Protein AF-A0A1V2IBY6-F1 (afdb_monomer)

Solvent-accessible surface area (backbone atoms only — not comparable to full-atom values): 16663 Å² total; per-residue (Å²): 118,65,52,51,45,65,65,49,88,40,30,33,43,55,47,34,36,45,74,70,46,66,32,35,38,24,64,55,54,68,12,68,75,52,35,73,78,38,60,89,53,68,83,57,49,37,30,41,27,13,58,40,81,93,29,30,41,17,38,21,38,77,87,48,36,32,42,35,23,60,30,52,83,64,81,44,77,34,66,20,31,23,44,27,43,33,49,56,52,45,71,75,46,62,57,61,39,69,45,80,78,72,38,58,30,25,67,79,53,21,76,73,39,97,58,34,70,82,64,51,62,38,34,68,74,46,31,44,80,71,69,70,59,74,45,71,40,94,38,65,70,79,78,50,76,82,88,54,101,82,61,80,77,76,53,70,66,59,51,56,49,51,54,59,55,36,75,70,48,53,55,60,41,72,46,83,64,45,78,42,29,32,32,36,35,66,81,86,46,34,33,42,42,31,35,48,73,66,72,76,40,99,82,73,43,66,68,72,86,55,90,49,36,66,56,51,51,47,50,24,54,14,48,35,42,70,72,71,50,58,41,45,36,81,76,33,40,71,69,30,28,35,77,52,66,61,34,52,30,44,33,26,42,42,34,91,82,63,54,56,75,66,27,29,65,32,40,37,54,34,51,53,52,41,53,56,42,62,70,51,82,71,82,77,51,76,65,32,53,55,45,25,53,55,58,66,68,27,62,52,76,95,127

pLDDT: mean 90.69, std 12.02, range [40.25, 98.56]

Organism: NCBI:txid1834516

Structure (mmCIF, N/CA/C/O backbone):
data_AF-A0A1V2IBY6-F1
#
_entry.id   AF-A0A1V2IBY6-F1
#
loop_
_atom_site.group_PDB
_atom_site.id
_atom_site.type_symbol
_atom_site.label_atom_id
_atom_site.label_alt_id
_atom_site.label_comp_id
_atom_site.label_asym_id
_atom_site.label_entity_id
_atom_site.label_seq_id
_atom_site.pdbx_PDB_ins_code
_atom_site.Cartn_x
_atom_site.Cartn_y
_atom_site.Cartn_z
_atom_site.occupancy
_atom_site.B_iso_or_equiv
_atom_site.auth_seq_id
_atom_site.auth_comp_id
_atom_site.auth_asym_id
_atom_site.auth_atom_id
_atom_site.pdbx_PDB_model_num
ATOM 1 N N . MET A 1 1 ? -4.751 16.898 -0.597 1.00 64.19 1 MET A N 1
ATOM 2 C CA . MET A 1 1 ? -3.646 15.962 -0.896 1.00 64.19 1 MET A CA 1
ATOM 3 C C . MET A 1 1 ? -3.978 15.303 -2.225 1.00 64.19 1 MET A C 1
ATOM 5 O O . MET A 1 1 ? -5.160 15.071 -2.458 1.00 64.19 1 MET A O 1
ATOM 9 N N . LEU A 1 2 ? -3.007 15.103 -3.118 1.00 81.94 2 LEU A N 1
ATOM 10 C CA . LEU A 1 2 ? -3.242 14.330 -4.345 1.00 81.94 2 LEU A CA 1
ATOM 11 C C . LEU A 1 2 ? -3.559 12.874 -3.968 1.00 81.94 2 LEU A C 1
ATOM 13 O O . LEU A 1 2 ? -3.103 12.421 -2.921 1.00 81.94 2 LEU A O 1
ATOM 17 N N . ARG A 1 3 ? -4.330 12.179 -4.814 1.00 90.38 3 ARG A N 1
ATOM 18 C CA . ARG A 1 3 ? -4.527 10.720 -4.768 1.00 90.38 3 ARG A CA 1
ATOM 19 C C . ARG A 1 3 ? -3.873 10.091 -6.001 1.00 90.38 3 ARG A C 1
ATOM 21 O O . ARG A 1 3 ? -4.537 9.932 -7.030 1.00 90.38 3 ARG A O 1
ATOM 28 N N . PRO A 1 4 ? -2.560 9.806 -5.955 1.00 92.62 4 PRO A N 1
ATOM 29 C CA . PRO A 1 4 ? -1.793 9.335 -7.105 1.00 92.62 4 PRO A CA 1
ATOM 30 C C . PRO A 1 4 ? -2.337 8.035 -7.707 1.00 92.62 4 PRO A C 1
ATOM 32 O O . PRO A 1 4 ? -2.281 7.847 -8.919 1.00 92.62 4 PRO A O 1
ATOM 35 N N . PHE A 1 5 ? -2.899 7.156 -6.881 1.00 94.50 5 PHE A N 1
ATOM 36 C CA . PHE A 1 5 ? -3.350 5.836 -7.324 1.00 94.50 5 PHE A CA 1
ATOM 37 C C . PHE A 1 5 ? -4.879 5.701 -7.403 1.00 94.50 5 PHE A C 1
ATOM 39 O O . PHE A 1 5 ? -5.377 4.598 -7.618 1.00 94.50 5 PHE A O 1
ATOM 46 N N . ALA A 1 6 ? -5.619 6.813 -7.278 1.00 90.62 6 ALA A N 1
ATOM 47 C CA . ALA A 1 6 ? -7.065 6.823 -7.493 1.00 90.62 6 ALA A CA 1
ATOM 48 C C . ALA A 1 6 ? -7.419 6.234 -8.865 1.00 90.62 6 ALA A C 1
ATOM 50 O O . ALA A 1 6 ? -6.738 6.506 -9.855 1.00 90.62 6 ALA A O 1
ATOM 51 N N . GLY A 1 7 ? -8.483 5.431 -8.891 1.00 86.38 7 GLY A N 1
ATOM 52 C CA . GLY A 1 7 ? -8.929 4.687 -10.069 1.00 86.38 7 GLY A CA 1
ATOM 53 C C . GLY A 1 7 ? -8.698 3.180 -9.946 1.00 86.38 7 GLY A C 1
ATOM 54 O O . GLY A 1 7 ? -9.468 2.404 -10.510 1.00 86.38 7 GLY A O 1
ATOM 55 N N . ARG A 1 8 ? -7.705 2.751 -9.155 1.00 90.19 8 ARG A N 1
ATOM 56 C CA . ARG A 1 8 ? -7.404 1.330 -8.940 1.00 90.19 8 ARG A CA 1
ATOM 57 C C . ARG A 1 8 ? -8.157 0.738 -7.750 1.00 90.19 8 ARG A C 1
ATOM 59 O O . ARG A 1 8 ? -8.350 1.402 -6.736 1.00 90.19 8 ARG A O 1
ATOM 66 N N . ALA A 1 9 ? -8.519 -0.541 -7.852 1.00 89.44 9 ALA A N 1
ATOM 67 C CA . ALA A 1 9 ? -9.130 -1.284 -6.747 1.00 89.44 9 ALA A CA 1
ATOM 68 C C . ALA A 1 9 ? -8.146 -1.514 -5.582 1.00 89.44 9 ALA A C 1
ATOM 70 O O . ALA A 1 9 ? -8.537 -1.500 -4.423 1.00 89.44 9 ALA A O 1
ATOM 71 N N . ASP A 1 10 ? -6.861 -1.664 -5.896 1.00 91.81 10 ASP A N 1
ATOM 72 C CA . ASP A 1 10 ? -5.753 -1.912 -4.967 1.00 91.81 10 ASP A CA 1
ATOM 73 C C . ASP A 1 10 ? -4.973 -0.630 -4.604 1.00 91.81 10 ASP A C 1
ATOM 75 O O . ASP A 1 10 ? -3.831 -0.694 -4.141 1.00 91.81 10 ASP A O 1
ATOM 79 N N . GLU A 1 11 ? -5.583 0.551 -4.781 1.00 95.06 11 GLU A N 1
ATOM 80 C CA . GLU A 1 11 ? -5.017 1.838 -4.347 1.00 95.06 11 GLU A CA 1
ATOM 81 C C . GLU A 1 11 ? -4.510 1.795 -2.891 1.00 95.06 11 GLU A C 1
ATOM 83 O O . GLU A 1 11 ? -3.377 2.232 -2.665 1.00 95.06 11 GLU A O 1
ATOM 88 N N . PRO A 1 12 ? -5.252 1.238 -1.906 1.00 96.25 12 PRO A N 1
ATOM 89 C CA . PRO A 1 12 ? -4.760 1.143 -0.535 1.00 96.25 12 PRO A CA 1
ATOM 90 C C . PRO A 1 12 ? -3.449 0.360 -0.392 1.00 96.25 12 PRO A C 1
ATOM 92 O O . PRO A 1 12 ? -2.596 0.741 0.412 1.00 96.25 12 PRO A O 1
ATOM 95 N N . ASP A 1 13 ? -3.251 -0.702 -1.179 1.00 96.88 13 ASP A N 1
ATOM 96 C CA . ASP A 1 13 ? -2.009 -1.476 -1.152 1.00 96.88 13 ASP A CA 1
ATOM 97 C C . ASP A 1 13 ? -0.846 -0.697 -1.770 1.00 96.88 13 ASP A C 1
ATOM 99 O O . ASP A 1 13 ? 0.247 -0.713 -1.210 1.00 96.88 13 ASP A O 1
ATOM 103 N N . LEU A 1 14 ? -1.058 0.040 -2.866 1.00 97.00 14 LEU A N 1
ATOM 104 C CA . LEU A 1 14 ? -0.017 0.905 -3.443 1.00 97.00 14 LEU A CA 1
ATOM 105 C C . LEU A 1 14 ? 0.423 1.999 -2.463 1.00 97.00 14 LEU A C 1
ATOM 107 O O . LEU A 1 14 ? 1.623 2.221 -2.287 1.00 97.00 14 LEU A O 1
ATOM 111 N N . VAL A 1 15 ? -0.534 2.628 -1.775 1.00 97.06 15 VAL A N 1
ATOM 112 C CA . VAL A 1 15 ? -0.248 3.596 -0.706 1.00 97.06 15 VAL A CA 1
ATOM 113 C C . VAL A 1 15 ? 0.512 2.924 0.442 1.00 97.06 15 VAL A C 1
ATOM 115 O O . VAL A 1 15 ? 1.500 3.471 0.932 1.00 97.06 15 VAL A O 1
ATOM 118 N N . ALA A 1 16 ? 0.124 1.713 0.851 1.00 97.56 16 ALA A N 1
ATOM 119 C CA . ALA A 1 16 ? 0.823 0.984 1.908 1.00 97.56 16 ALA A CA 1
ATOM 120 C C . ALA A 1 16 ? 2.265 0.616 1.523 1.00 97.56 16 ALA A C 1
ATOM 122 O O . ALA A 1 16 ? 3.181 0.818 2.322 1.00 97.56 16 ALA A O 1
ATOM 123 N N . LEU A 1 17 ? 2.489 0.119 0.303 1.00 97.56 17 LEU A N 1
ATOM 124 C CA . LEU A 1 17 ? 3.823 -0.193 -0.218 1.00 97.56 17 LEU A CA 1
ATOM 125 C C . LEU A 1 17 ? 4.715 1.045 -0.299 1.00 97.56 17 LEU A C 1
ATOM 127 O O . LEU A 1 17 ? 5.935 0.938 -0.194 1.00 97.56 17 LEU A O 1
ATOM 131 N N . ARG A 1 18 ? 4.135 2.223 -0.508 1.00 95.62 18 ARG A N 1
ATOM 132 C CA . ARG A 1 18 ? 4.883 3.475 -0.578 1.00 95.62 18 ARG A CA 1
ATOM 133 C C . ARG A 1 18 ? 5.177 4.078 0.796 1.00 95.62 18 ARG A C 1
ATOM 135 O O . ARG A 1 18 ? 6.267 4.590 0.998 1.00 95.62 18 ARG A O 1
ATOM 142 N N . GLU A 1 19 ? 4.244 4.006 1.738 1.00 94.44 19 GLU A N 1
ATOM 143 C CA . GLU A 1 19 ? 4.327 4.817 2.963 1.00 94.44 19 GLU A CA 1
ATOM 144 C C . GLU A 1 19 ? 4.541 3.992 4.243 1.00 94.44 19 GLU A C 1
ATOM 146 O O . GLU A 1 19 ? 4.963 4.535 5.265 1.00 94.44 19 GLU A O 1
ATOM 151 N N . LEU A 1 20 ? 4.235 2.686 4.231 1.00 95.25 20 LEU A N 1
ATOM 152 C CA . LEU A 1 20 ? 4.144 1.869 5.452 1.00 95.25 20 LEU A CA 1
ATOM 153 C C . LEU A 1 20 ? 5.060 0.652 5.456 1.00 95.25 20 LEU A C 1
ATOM 155 O O . LEU A 1 20 ? 5.656 0.340 6.488 1.00 95.25 20 LEU A O 1
ATOM 159 N N . VAL A 1 21 ? 5.101 -0.078 4.343 1.00 97.44 21 VAL A N 1
ATOM 160 C CA . VAL A 1 21 ? 5.703 -1.409 4.294 1.00 97.44 21 VAL A CA 1
ATOM 161 C C . VAL A 1 21 ? 7.193 -1.279 3.971 1.00 97.44 21 VAL A C 1
ATOM 163 O O . VAL A 1 21 ? 7.539 -0.726 2.928 1.00 97.44 21 VAL A O 1
ATOM 166 N N . PRO A 1 22 ? 8.100 -1.784 4.826 1.00 96.19 22 PRO A N 1
ATOM 167 C CA . PRO A 1 22 ? 9.535 -1.610 4.612 1.00 96.19 22 PRO A CA 1
ATOM 168 C C . PRO A 1 22 ? 10.055 -2.486 3.469 1.00 96.19 22 PRO A C 1
ATOM 170 O O . PRO A 1 22 ? 10.819 -2.021 2.627 1.00 96.19 22 PRO A O 1
ATOM 173 N N . SER A 1 23 ? 9.617 -3.746 3.408 1.00 97.94 23 SER A N 1
ATOM 174 C CA . SER A 1 23 ? 10.068 -4.715 2.411 1.00 97.94 23 SER A CA 1
ATOM 175 C C . SER A 1 23 ? 8.905 -5.562 1.911 1.00 97.94 23 SER A C 1
ATOM 177 O O . SER A 1 23 ? 8.385 -6.419 2.625 1.00 97.94 23 SER A O 1
ATOM 179 N N . ALA A 1 24 ? 8.475 -5.311 0.680 1.00 98.44 24 ALA A N 1
ATOM 180 C CA . ALA A 1 24 ? 7.444 -6.096 0.017 1.00 98.44 24 ALA A CA 1
ATOM 181 C C . ALA A 1 24 ? 7.583 -6.018 -1.500 1.00 98.44 24 ALA A C 1
ATOM 183 O O . ALA A 1 24 ? 8.199 -5.096 -2.033 1.00 98.44 24 ALA A O 1
ATOM 184 N N . THR A 1 25 ? 6.985 -6.991 -2.181 1.00 98.56 25 THR A N 1
ATOM 185 C CA . THR A 1 25 ? 6.934 -7.061 -3.641 1.00 98.56 25 THR A CA 1
ATOM 186 C C . THR A 1 25 ? 5.533 -7.392 -4.137 1.00 98.56 25 THR A C 1
ATOM 188 O O . THR A 1 25 ? 4.809 -8.138 -3.478 1.00 98.56 25 THR A O 1
ATOM 191 N N . ALA A 1 26 ? 5.182 -6.928 -5.331 1.00 98.38 26 ALA A N 1
ATOM 192 C CA . ALA A 1 26 ? 3.989 -7.336 -6.061 1.00 98.38 26 ALA A CA 1
ATOM 193 C C . ALA A 1 26 ? 4.321 -7.487 -7.559 1.00 98.38 26 ALA A C 1
ATOM 195 O O . ALA A 1 26 ? 4.771 -6.519 -8.178 1.00 98.38 26 ALA A O 1
ATOM 196 N N . PRO A 1 27 ? 4.128 -8.672 -8.166 1.00 98.19 27 PRO A N 1
ATOM 197 C CA . PRO A 1 27 ? 4.255 -8.817 -9.610 1.00 98.19 27 PRO A CA 1
ATOM 198 C C . PRO A 1 27 ? 3.126 -8.052 -10.304 1.00 98.19 27 PRO A C 1
ATOM 200 O O . PRO A 1 27 ? 1.978 -8.094 -9.853 1.00 98.19 27 PRO A O 1
ATOM 203 N N . VAL A 1 28 ? 3.447 -7.378 -11.405 1.00 97.94 28 VAL A N 1
ATOM 204 C CA . VAL A 1 28 ? 2.480 -6.605 -12.193 1.00 97.94 28 VAL A CA 1
ATOM 205 C C . VAL A 1 28 ? 2.605 -6.913 -13.675 1.00 97.94 28 VAL A C 1
ATOM 207 O O . VAL A 1 28 ? 3.630 -7.401 -14.149 1.00 97.94 28 VAL A O 1
ATOM 210 N N . THR A 1 29 ? 1.536 -6.624 -14.408 1.00 97.62 29 THR A N 1
ATOM 211 C CA . THR A 1 29 ? 1.490 -6.751 -15.865 1.00 97.62 29 THR A CA 1
ATOM 212 C C . THR A 1 29 ? 1.097 -5.412 -16.474 1.00 97.62 29 THR A C 1
ATOM 214 O O . THR A 1 29 ? 0.451 -4.593 -15.817 1.00 97.62 29 THR A O 1
ATOM 217 N N . LEU A 1 30 ? 1.542 -5.164 -17.704 1.00 98.31 30 LEU A N 1
ATOM 218 C CA . LEU A 1 30 ? 1.195 -3.947 -18.433 1.00 98.31 30 LEU A CA 1
ATOM 219 C C . LEU A 1 30 ? -0.245 -4.021 -18.936 1.00 98.31 30 LEU A C 1
ATOM 221 O O . LEU A 1 30 ? -0.727 -5.088 -19.314 1.00 98.31 30 LEU A O 1
ATOM 225 N N . HIS A 1 31 ? -0.901 -2.867 -18.984 1.00 97.81 31 HIS A N 1
ATOM 226 C CA . HIS A 1 31 ? -2.264 -2.744 -19.469 1.00 97.81 31 HIS A CA 1
ATOM 227 C C . HIS A 1 31 ? -2.374 -3.247 -20.924 1.00 97.81 31 HIS A C 1
ATOM 229 O O . HIS A 1 31 ? -1.490 -2.943 -21.739 1.00 97.81 31 HIS A O 1
ATOM 235 N N . PRO A 1 32 ? -3.462 -3.945 -21.308 1.00 97.31 32 PRO A N 1
ATOM 236 C CA . PRO A 1 32 ? -3.657 -4.419 -22.679 1.00 97.31 32 PRO A CA 1
ATOM 237 C C . PRO A 1 32 ? -3.515 -3.324 -23.748 1.00 97.31 32 PRO A C 1
ATOM 239 O O . PRO A 1 32 ? -2.914 -3.564 -24.793 1.00 97.31 32 PRO A O 1
ATOM 242 N N . ASP A 1 33 ? -3.984 -2.103 -23.474 1.00 97.19 33 ASP A N 1
ATOM 243 C CA . ASP A 1 33 ? -3.846 -0.969 -24.404 1.00 97.19 33 ASP A CA 1
ATOM 244 C C . ASP A 1 33 ? -2.394 -0.509 -24.589 1.00 97.19 33 ASP A C 1
ATOM 246 O O . ASP A 1 33 ? -2.038 -0.012 -25.663 1.00 97.19 33 ASP A O 1
ATOM 250 N N . HIS A 1 34 ? -1.548 -0.657 -23.561 1.00 97.25 34 HIS A N 1
ATOM 251 C CA . HIS A 1 34 ? -0.110 -0.413 -23.687 1.00 97.25 34 HIS A CA 1
ATOM 252 C C . HIS A 1 34 ? 0.509 -1.483 -24.583 1.00 97.25 34 HIS A C 1
ATOM 254 O O . HIS A 1 34 ? 1.203 -1.156 -25.542 1.00 97.25 34 HIS A O 1
ATOM 260 N N . LEU A 1 35 ? 0.204 -2.755 -24.319 1.00 97.75 35 LEU A N 1
ATOM 261 C CA . LEU A 1 35 ? 0.727 -3.894 -25.079 1.00 97.75 35 LEU A CA 1
ATOM 262 C C . LEU A 1 35 ? 0.265 -3.905 -26.542 1.00 97.75 35 LEU A C 1
ATOM 264 O O . LEU A 1 35 ? 1.024 -4.300 -27.419 1.00 97.75 35 LEU A O 1
ATOM 268 N N . ALA A 1 36 ? -0.940 -3.416 -26.840 1.00 97.62 36 ALA A N 1
ATOM 269 C CA . ALA A 1 36 ? -1.412 -3.266 -28.216 1.00 97.62 36 ALA A CA 1
ATOM 270 C C . ALA A 1 36 ? -0.572 -2.258 -29.024 1.00 97.62 36 ALA A C 1
ATOM 272 O O . ALA A 1 36 ? -0.432 -2.403 -30.239 1.00 97.62 36 ALA A O 1
ATOM 273 N N . LYS A 1 37 ? -0.017 -1.237 -28.358 1.00 97.38 37 LYS A N 1
ATOM 274 C CA . LYS A 1 37 ? 0.861 -0.219 -28.963 1.00 97.38 37 LYS A CA 1
ATOM 275 C C . LYS A 1 37 ? 2.335 -0.628 -28.938 1.00 97.38 37 LYS A C 1
ATOM 277 O O . LYS A 1 37 ? 3.081 -0.210 -29.817 1.00 97.38 37 LYS A O 1
ATOM 282 N N . HIS A 1 38 ? 2.716 -1.430 -27.945 1.00 96.94 38 HIS A N 1
ATOM 283 C CA . HIS A 1 38 ? 4.079 -1.874 -27.657 1.00 96.94 38 HIS A CA 1
ATOM 284 C C . HIS A 1 38 ? 4.124 -3.398 -27.458 1.00 96.94 38 HIS A C 1
ATOM 286 O O . HIS A 1 38 ? 4.360 -3.871 -26.338 1.00 96.94 38 HIS A O 1
ATOM 292 N N . PRO A 1 39 ? 3.852 -4.193 -28.510 1.00 96.69 39 PRO A N 1
ATOM 293 C CA . PRO A 1 39 ? 3.818 -5.651 -28.407 1.00 96.69 39 PRO A CA 1
ATOM 294 C C . PRO A 1 39 ? 5.164 -6.247 -27.974 1.00 96.69 39 PRO A C 1
ATOM 296 O O . PRO A 1 39 ? 5.194 -7.307 -27.354 1.00 96.69 39 PRO A O 1
ATOM 299 N N . GLU A 1 40 ? 6.274 -5.553 -28.228 1.00 95.50 40 GLU A N 1
ATOM 300 C CA . GLU A 1 40 ? 7.618 -5.917 -27.779 1.00 95.50 40 GLU A CA 1
ATOM 301 C C . GLU A 1 40 ? 7.774 -5.959 -26.248 1.00 95.50 40 GLU A C 1
ATOM 303 O O . GLU A 1 40 ? 8.717 -6.566 -25.743 1.00 95.50 40 GLU A O 1
ATOM 308 N N . HIS A 1 41 ? 6.853 -5.355 -25.488 1.00 96.00 41 HIS A N 1
ATOM 309 C CA . HIS A 1 41 ? 6.875 -5.387 -24.023 1.00 96.00 41 HIS A CA 1
ATOM 310 C C . HIS A 1 41 ? 6.098 -6.562 -23.409 1.00 96.00 41 HIS A C 1
ATOM 312 O O . HIS A 1 41 ? 6.114 -6.707 -22.187 1.00 96.00 41 HIS A O 1
ATOM 318 N N . ALA A 1 42 ? 5.426 -7.398 -24.209 1.00 94.56 42 ALA A N 1
ATOM 319 C CA . ALA A 1 42 ? 4.538 -8.451 -23.703 1.00 94.56 42 ALA A CA 1
ATOM 320 C C . ALA A 1 42 ? 5.239 -9.473 -22.788 1.00 94.56 42 ALA A C 1
ATOM 322 O O . ALA A 1 42 ? 4.643 -9.930 -21.816 1.00 94.56 42 ALA A O 1
ATOM 323 N N . ASP A 1 43 ? 6.511 -9.777 -23.056 1.00 93.44 43 ASP A N 1
ATOM 324 C CA . ASP A 1 43 ? 7.290 -10.764 -22.297 1.00 93.44 43 ASP A CA 1
ATOM 325 C C . ASP A 1 43 ? 8.080 -10.155 -21.122 1.00 93.44 43 ASP A C 1
ATOM 327 O O . ASP A 1 43 ? 8.831 -10.852 -20.431 1.00 93.44 43 ASP A O 1
ATOM 331 N N . ARG A 1 44 ? 7.942 -8.845 -20.866 1.00 94.88 44 ARG A N 1
ATOM 332 C CA . ARG A 1 44 ? 8.664 -8.181 -19.774 1.00 94.88 44 ARG A CA 1
ATOM 333 C C . ARG A 1 44 ? 8.072 -8.581 -18.425 1.00 94.88 44 ARG A C 1
ATOM 335 O O . ARG A 1 44 ? 6.920 -8.293 -18.117 1.00 94.88 44 ARG A O 1
ATOM 342 N N . LYS A 1 45 ? 8.903 -9.199 -17.582 1.00 97.50 45 LYS A N 1
ATOM 343 C CA . LYS A 1 45 ? 8.585 -9.458 -16.172 1.00 97.50 45 LYS A CA 1
ATOM 344 C C . LYS A 1 45 ? 8.814 -8.191 -15.360 1.00 97.50 45 LYS A C 1
ATOM 346 O O . LYS A 1 45 ? 9.913 -7.638 -15.398 1.00 97.50 45 LYS A O 1
ATOM 351 N N . ILE A 1 46 ? 7.791 -7.742 -14.639 1.00 98.44 46 ILE A N 1
ATOM 352 C CA . ILE A 1 46 ? 7.837 -6.521 -13.832 1.00 98.44 46 ILE A CA 1
ATOM 353 C C . ILE A 1 46 ? 7.409 -6.860 -12.405 1.00 98.44 46 ILE A C 1
ATOM 355 O O . ILE A 1 46 ? 6.345 -7.439 -12.173 1.00 98.44 46 ILE A O 1
ATOM 359 N N . ILE A 1 47 ? 8.240 -6.475 -11.443 1.00 98.38 47 ILE A N 1
ATOM 360 C CA . ILE A 1 47 ? 7.973 -6.607 -10.015 1.00 98.38 47 ILE A CA 1
ATOM 361 C C . ILE A 1 47 ? 8.032 -5.214 -9.401 1.00 98.38 47 ILE A C 1
ATOM 363 O O . ILE A 1 47 ? 9.079 -4.569 -9.402 1.00 98.38 47 ILE A O 1
ATOM 367 N N . ILE A 1 48 ? 6.916 -4.760 -8.838 1.00 98.12 48 ILE A N 1
ATOM 368 C CA . ILE A 1 48 ? 6.925 -3.617 -7.928 1.00 98.12 48 ILE A CA 1
ATOM 369 C C . ILE A 1 48 ? 7.550 -4.077 -6.613 1.00 98.12 48 ILE A C 1
ATOM 371 O O . ILE A 1 48 ? 7.168 -5.118 -6.084 1.00 98.12 48 ILE A O 1
ATOM 375 N N . GLY A 1 49 ? 8.495 -3.312 -6.084 1.00 97.69 49 GLY A N 1
ATOM 376 C CA . GLY A 1 49 ? 9.101 -3.489 -4.773 1.00 97.69 49 GLY A CA 1
ATOM 377 C C . GLY A 1 49 ? 9.017 -2.201 -3.960 1.00 97.69 49 GLY A C 1
ATOM 378 O O . GLY A 1 49 ? 8.935 -1.113 -4.525 1.00 97.69 49 GLY A O 1
ATOM 379 N N . THR A 1 50 ? 9.044 -2.306 -2.633 1.00 97.38 50 THR A N 1
ATOM 380 C CA . THR A 1 50 ? 8.984 -1.124 -1.755 1.00 97.38 50 THR A CA 1
ATOM 381 C C . THR A 1 50 ? 10.184 -0.210 -1.986 1.00 97.38 50 THR A C 1
ATOM 383 O O . THR A 1 50 ? 10.026 0.926 -2.415 1.00 97.38 50 THR A O 1
ATOM 386 N N . MET A 1 51 ? 11.396 -0.724 -1.786 1.00 95.31 51 MET A N 1
ATOM 387 C CA . MET A 1 51 ? 12.643 0.025 -1.929 1.00 95.31 51 MET A CA 1
ATOM 388 C C . MET A 1 51 ? 13.690 -0.823 -2.643 1.00 95.31 51 MET A C 1
ATOM 390 O O . MET A 1 51 ? 13.828 -2.010 -2.355 1.00 95.31 51 MET A O 1
ATOM 394 N N . LEU A 1 52 ? 14.443 -0.209 -3.554 1.00 94.62 52 LEU A N 1
ATOM 395 C CA . LEU A 1 52 ? 15.571 -0.827 -4.255 1.00 94.62 52 LEU A CA 1
ATOM 396 C C . LEU A 1 52 ? 16.914 -0.360 -3.672 1.00 94.62 52 LEU A C 1
ATOM 398 O O . LEU A 1 52 ? 16.947 0.641 -2.946 1.00 94.62 52 LEU A O 1
ATOM 402 N N . PRO A 1 53 ? 18.036 -1.042 -3.984 1.00 91.00 53 PRO A N 1
ATOM 403 C CA . PRO A 1 53 ? 19.360 -0.585 -3.578 1.00 91.00 53 PRO A CA 1
ATOM 404 C C . PRO A 1 53 ? 19.576 0.889 -3.930 1.00 91.00 53 PRO A C 1
ATOM 406 O O . PRO A 1 53 ? 19.212 1.338 -5.017 1.00 91.00 53 PRO A O 1
ATOM 409 N N . GLN A 1 54 ? 20.160 1.647 -2.999 1.00 88.62 54 GLN A N 1
ATOM 410 C CA . GLN A 1 54 ? 20.386 3.093 -3.139 1.00 88.62 54 GLN A CA 1
ATOM 411 C C . GLN A 1 54 ? 19.112 3.920 -3.402 1.00 88.62 54 GLN A C 1
ATOM 413 O O . GLN A 1 54 ? 19.210 5.057 -3.860 1.00 88.62 54 GLN A O 1
ATOM 418 N N . ALA A 1 55 ? 17.929 3.365 -3.107 1.00 91.56 55 ALA A N 1
ATOM 419 C CA . ALA A 1 55 ? 16.626 3.958 -3.403 1.00 91.56 55 ALA A CA 1
ATOM 420 C C . ALA A 1 55 ? 16.453 4.340 -4.889 1.00 91.56 55 ALA A C 1
ATOM 422 O O . ALA A 1 55 ? 15.823 5.354 -5.210 1.00 91.56 55 ALA A O 1
ATOM 423 N N . ALA A 1 56 ? 17.033 3.532 -5.789 1.00 94.31 56 ALA A N 1
ATOM 424 C CA . ALA A 1 56 ? 16.872 3.689 -7.230 1.00 94.31 56 ALA A CA 1
ATOM 425 C C . ALA A 1 56 ? 15.394 3.517 -7.643 1.00 94.31 56 ALA A C 1
ATOM 427 O O . ALA A 1 56 ? 14.730 2.617 -7.127 1.00 94.31 56 ALA A O 1
ATOM 428 N N . PRO A 1 57 ? 14.871 4.321 -8.587 1.00 96.31 57 PRO A N 1
ATOM 429 C CA . PRO A 1 57 ? 13.504 4.171 -9.089 1.00 96.31 57 PRO A CA 1
ATOM 430 C C . PRO A 1 57 ? 13.226 2.827 -9.768 1.00 96.31 57 PRO A C 1
ATOM 432 O O . PRO A 1 57 ? 12.145 2.270 -9.597 1.00 96.31 57 PRO A O 1
ATOM 435 N N . ALA A 1 58 ? 14.182 2.296 -10.533 1.00 97.25 58 ALA A N 1
ATOM 436 C CA . ALA A 1 58 ? 14.055 0.985 -11.159 1.00 97.25 58 ALA A CA 1
ATOM 437 C C . ALA A 1 58 ? 15.420 0.335 -11.425 1.00 97.25 58 ALA A C 1
ATOM 439 O O . ALA A 1 58 ? 16.432 1.015 -11.610 1.00 97.25 58 ALA A O 1
ATOM 440 N N . LEU A 1 59 ? 15.426 -0.993 -11.484 1.00 96.12 59 LEU A N 1
ATOM 441 C CA . LEU A 1 59 ? 16.566 -1.832 -11.841 1.00 96.12 59 LEU A CA 1
ATOM 442 C C . LEU A 1 59 ? 16.120 -2.837 -12.905 1.00 96.12 59 LEU A C 1
ATOM 444 O O . LEU A 1 59 ? 15.156 -3.568 -12.689 1.00 96.12 59 LEU A O 1
ATOM 448 N N . VAL A 1 60 ? 16.843 -2.914 -14.018 1.00 96.94 60 VAL A N 1
ATOM 449 C CA . VAL A 1 60 ? 16.679 -3.967 -15.022 1.00 96.94 60 VAL A CA 1
ATOM 450 C C . VAL A 1 60 ? 17.758 -5.014 -14.776 1.00 96.94 60 VAL A C 1
ATOM 452 O O . VAL A 1 60 ? 18.946 -4.737 -14.926 1.00 96.94 60 VAL A O 1
ATOM 455 N N . ARG A 1 61 ? 17.364 -6.222 -14.375 1.00 94.50 61 ARG A N 1
ATOM 456 C CA . ARG A 1 61 ? 18.290 -7.351 -14.194 1.00 94.50 61 ARG A CA 1
ATOM 457 C C . ARG A 1 61 ? 18.896 -7.771 -15.531 1.00 94.50 61 ARG A C 1
ATOM 459 O O . ARG A 1 61 ? 18.336 -7.482 -16.586 1.00 94.50 61 ARG A O 1
ATOM 466 N N . ASP A 1 62 ? 19.986 -8.533 -15.489 1.00 91.94 62 ASP A N 1
ATOM 467 C CA . ASP A 1 62 ? 20.612 -9.111 -16.691 1.00 91.94 62 ASP A CA 1
ATOM 468 C C . ASP A 1 62 ? 19.655 -10.031 -17.473 1.00 91.94 62 ASP A C 1
ATOM 470 O O . ASP A 1 62 ? 19.772 -10.187 -18.685 1.00 91.94 62 ASP A O 1
ATOM 474 N N . THR A 1 63 ? 18.652 -10.595 -16.794 1.00 91.38 63 THR A N 1
ATOM 475 C CA . THR A 1 63 ? 17.574 -11.395 -17.397 1.00 91.38 63 THR A CA 1
ATOM 476 C C . THR A 1 63 ? 16.506 -10.557 -18.114 1.00 91.38 63 THR A C 1
ATOM 478 O O . THR A 1 63 ? 15.588 -11.120 -18.707 1.00 91.38 63 THR A O 1
ATOM 481 N N . GLY A 1 64 ? 16.574 -9.224 -18.030 1.00 93.50 64 GLY A N 1
ATOM 482 C CA . GLY A 1 64 ? 15.567 -8.291 -18.549 1.00 93.50 64 GLY A CA 1
ATOM 483 C C . GLY A 1 64 ? 14.361 -8.058 -17.627 1.00 93.50 64 GLY A C 1
ATOM 484 O O . GLY A 1 64 ? 13.497 -7.234 -17.950 1.00 93.50 64 GLY A O 1
ATOM 485 N N . GLU A 1 65 ? 14.296 -8.750 -16.483 1.00 96.81 65 GLU A N 1
ATOM 486 C CA . GLU A 1 65 ? 13.291 -8.514 -15.440 1.00 96.81 65 GLU A CA 1
ATOM 487 C C . GLU A 1 65 ? 13.470 -7.126 -14.815 1.00 96.81 65 GLU A C 1
ATOM 489 O O . GLU A 1 65 ? 14.582 -6.725 -14.467 1.00 96.81 65 GLU A O 1
ATOM 494 N N . ILE A 1 66 ? 12.366 -6.397 -14.663 1.00 98.06 66 ILE A N 1
ATOM 495 C CA . ILE A 1 66 ? 12.335 -5.057 -14.080 1.00 98.06 66 ILE A CA 1
ATOM 496 C C . ILE A 1 66 ? 11.904 -5.158 -12.619 1.00 98.06 66 ILE A C 1
ATOM 498 O O . ILE A 1 66 ? 10.813 -5.645 -12.322 1.00 98.06 66 ILE A O 1
ATOM 502 N N . LEU A 1 67 ? 12.721 -4.619 -11.719 1.00 98.25 67 LEU A N 1
ATOM 503 C CA . LEU A 1 67 ? 12.300 -4.246 -10.374 1.00 98.25 67 LEU A CA 1
ATOM 504 C C . LEU A 1 67 ? 11.988 -2.747 -10.358 1.00 98.25 67 LEU A C 1
ATOM 506 O O . LEU A 1 67 ? 12.811 -1.945 -10.796 1.00 98.25 67 LEU A O 1
ATOM 510 N N . LEU A 1 68 ? 10.821 -2.367 -9.846 1.00 98.00 68 LEU A N 1
ATOM 511 C CA . LEU A 1 68 ? 10.312 -0.995 -9.836 1.00 98.00 68 LEU A CA 1
ATOM 512 C C . LEU A 1 68 ? 10.026 -0.553 -8.397 1.00 98.00 68 LEU A C 1
ATOM 514 O O . LEU A 1 68 ? 9.243 -1.203 -7.713 1.00 98.00 68 LEU A O 1
ATOM 518 N N . ALA A 1 69 ? 10.642 0.530 -7.927 1.00 97.25 69 ALA A N 1
ATOM 519 C CA . ALA A 1 69 ? 10.481 1.011 -6.557 1.00 97.25 69 ALA A CA 1
ATOM 520 C C . ALA A 1 69 ? 9.218 1.870 -6.383 1.00 97.25 69 ALA A C 1
ATOM 522 O O . ALA A 1 69 ? 8.930 2.732 -7.214 1.00 97.25 69 ALA A O 1
ATOM 523 N N . THR A 1 70 ? 8.514 1.715 -5.260 1.00 96.81 70 THR A N 1
ATOM 524 C CA . THR A 1 70 ? 7.493 2.684 -4.811 1.00 96.81 70 THR A CA 1
ATOM 525 C C . THR A 1 70 ? 8.087 3.793 -3.939 1.00 96.81 70 THR A C 1
ATOM 527 O O . THR A 1 70 ? 7.555 4.908 -3.921 1.00 96.81 70 THR A O 1
ATOM 530 N N . GLN A 1 71 ? 9.189 3.497 -3.242 1.00 95.00 71 GLN A N 1
ATOM 531 C CA . GLN A 1 71 ? 9.929 4.394 -2.356 1.00 95.00 71 GLN A CA 1
ATOM 532 C C . GLN A 1 71 ? 11.253 4.795 -3.006 1.00 95.00 71 GLN A C 1
ATOM 534 O O . GLN A 1 71 ? 12.126 3.960 -3.253 1.00 95.00 71 GLN A O 1
ATOM 539 N N . THR A 1 72 ? 11.416 6.090 -3.256 1.00 91.19 72 THR A N 1
ATOM 540 C CA . THR A 1 72 ? 12.622 6.673 -3.856 1.00 91.19 72 THR A CA 1
ATOM 541 C C . THR A 1 72 ? 13.187 7.775 -2.966 1.00 91.19 72 THR A C 1
ATOM 543 O O . THR A 1 72 ? 12.507 8.293 -2.080 1.00 91.19 72 THR A O 1
ATOM 546 N N . LEU A 1 73 ? 14.452 8.143 -3.193 1.00 85.12 73 LEU A N 1
ATOM 547 C CA . LEU A 1 73 ? 15.144 9.140 -2.369 1.00 85.12 73 LEU A CA 1
ATOM 548 C C . LEU A 1 73 ? 14.514 10.539 -2.456 1.00 85.12 73 LEU A C 1
ATOM 550 O O . LEU A 1 73 ? 14.449 11.256 -1.459 1.00 85.12 73 LEU A O 1
ATOM 554 N N . THR A 1 74 ? 14.078 10.927 -3.654 1.00 85.38 74 THR A N 1
ATOM 555 C CA . THR A 1 74 ? 13.545 12.262 -3.933 1.00 85.38 74 THR A CA 1
ATOM 556 C C . THR A 1 74 ? 12.142 12.127 -4.514 1.00 85.38 74 THR A C 1
ATOM 558 O O . THR A 1 74 ? 12.014 11.639 -5.639 1.00 85.38 74 THR A O 1
ATOM 561 N N . PRO A 1 75 ? 11.091 12.554 -3.792 1.00 85.31 75 PRO A N 1
ATOM 562 C CA . PRO A 1 75 ? 9.734 12.522 -4.318 1.00 85.31 75 PRO A CA 1
ATOM 563 C C . PRO A 1 75 ? 9.517 13.639 -5.349 1.00 85.31 75 PRO A C 1
ATOM 565 O O . PRO A 1 75 ? 10.034 14.750 -5.193 1.00 85.31 75 PRO A O 1
ATOM 568 N N . GLY A 1 76 ? 8.733 13.363 -6.392 1.00 92.44 76 GLY A N 1
ATOM 569 C CA . GLY A 1 76 ? 8.148 14.386 -7.254 1.00 92.44 76 GLY A CA 1
ATOM 570 C C . GLY A 1 76 ? 6.789 14.868 -6.744 1.00 92.44 76 GLY A C 1
ATOM 571 O O . GLY A 1 76 ? 6.436 14.701 -5.575 1.00 92.44 76 GLY A O 1
ATOM 572 N N . LEU A 1 77 ? 6.030 15.513 -7.630 1.00 94.12 77 LEU A N 1
ATOM 573 C CA . LEU A 1 77 ? 4.705 16.059 -7.333 1.00 94.12 77 LEU A CA 1
ATOM 574 C C . LEU A 1 77 ? 3.586 15.004 -7.403 1.00 94.12 77 LEU A C 1
ATOM 576 O O . LEU A 1 77 ? 2.569 15.174 -6.734 1.00 94.12 77 LEU A O 1
ATOM 580 N N . ASP A 1 78 ? 3.751 13.939 -8.192 1.00 95.19 78 ASP A N 1
ATOM 581 C CA . ASP A 1 78 ? 2.785 12.840 -8.333 1.00 95.19 78 ASP A CA 1
ATOM 582 C C . ASP A 1 78 ? 3.518 11.490 -8.367 1.00 95.19 78 ASP A C 1
ATOM 584 O O . ASP A 1 78 ? 4.203 11.151 -9.334 1.00 95.19 78 ASP A O 1
ATOM 588 N N . ALA A 1 79 ? 3.322 10.696 -7.310 1.00 95.31 79 ALA A N 1
ATOM 589 C CA . ALA A 1 79 ? 3.910 9.369 -7.152 1.00 95.31 79 ALA A CA 1
ATOM 590 C C . ALA A 1 79 ? 3.612 8.424 -8.323 1.00 95.31 79 ALA A C 1
ATOM 592 O O . ALA A 1 79 ? 4.464 7.644 -8.738 1.00 95.31 79 ALA A O 1
ATOM 593 N N . SER A 1 80 ? 2.397 8.487 -8.859 1.00 96.56 80 SER A N 1
ATOM 594 C CA . SER A 1 80 ? 1.940 7.613 -9.932 1.00 96.56 80 SER A CA 1
ATOM 595 C C . SER A 1 80 ? 2.598 7.983 -11.251 1.00 96.56 80 SER A C 1
ATOM 597 O O . SER A 1 80 ? 2.996 7.093 -12.000 1.00 96.56 80 SER A O 1
ATOM 599 N N . ALA A 1 81 ? 2.784 9.280 -11.508 1.00 97.00 81 ALA A N 1
ATOM 600 C CA . ALA A 1 81 ? 3.544 9.748 -12.662 1.00 97.00 81 ALA A CA 1
ATOM 601 C C . ALA A 1 81 ? 5.035 9.390 -12.550 1.00 97.00 81 ALA A C 1
ATOM 603 O O . ALA A 1 81 ? 5.641 8.957 -13.527 1.00 97.00 81 ALA A O 1
ATOM 604 N N . ASP A 1 82 ? 5.625 9.514 -11.359 1.00 96.94 82 ASP A N 1
ATOM 605 C CA . ASP A 1 82 ? 7.038 9.186 -11.139 1.00 96.94 82 ASP A CA 1
ATOM 606 C C . ASP A 1 82 ? 7.331 7.698 -11.331 1.00 96.94 82 ASP A C 1
ATOM 608 O O . ASP A 1 82 ? 8.271 7.340 -12.045 1.00 96.94 82 ASP A O 1
ATOM 612 N N . ILE A 1 83 ? 6.505 6.831 -10.741 1.00 97.62 83 ILE A N 1
ATOM 613 C CA . ILE A 1 83 ? 6.654 5.379 -10.875 1.00 97.62 83 ILE A CA 1
ATOM 614 C C . ILE A 1 83 ? 6.395 4.952 -12.331 1.00 97.62 83 ILE A C 1
ATOM 616 O O . ILE A 1 83 ? 7.122 4.113 -12.862 1.00 97.62 83 ILE A O 1
ATOM 620 N N . ALA A 1 84 ? 5.426 5.565 -13.020 1.00 97.88 84 ALA A N 1
ATOM 621 C CA . ALA A 1 84 ? 5.213 5.351 -14.453 1.00 97.88 84 ALA A CA 1
ATOM 622 C C . ALA A 1 84 ? 6.417 5.772 -15.303 1.00 97.88 84 ALA A C 1
ATOM 624 O O . ALA A 1 84 ? 6.835 5.026 -16.187 1.00 97.88 84 ALA A O 1
ATOM 625 N N . GLY A 1 85 ? 6.999 6.940 -15.025 1.00 97.50 85 GLY A N 1
ATOM 626 C CA . GLY A 1 85 ? 8.203 7.414 -15.703 1.00 97.50 85 GLY A CA 1
ATOM 627 C C . GLY A 1 85 ? 9.373 6.445 -15.535 1.00 97.50 85 GLY A C 1
ATOM 628 O O . GLY A 1 85 ? 10.018 6.088 -16.521 1.00 97.50 85 GLY A O 1
ATOM 629 N N . ALA A 1 86 ? 9.596 5.953 -14.314 1.00 97.69 86 ALA A N 1
ATOM 630 C CA . ALA A 1 86 ? 10.625 4.955 -14.027 1.00 97.69 86 ALA A CA 1
ATOM 631 C C . ALA A 1 86 ? 10.367 3.620 -14.746 1.00 97.69 86 ALA A C 1
ATOM 633 O O . ALA A 1 86 ? 11.299 3.033 -15.295 1.00 97.69 86 ALA A O 1
ATOM 634 N N . LEU A 1 87 ? 9.111 3.164 -14.805 1.00 98.38 87 LEU A N 1
ATOM 635 C CA . LEU A 1 87 ? 8.729 1.961 -15.546 1.00 98.38 87 LEU A CA 1
ATOM 636 C C . LEU A 1 87 ? 8.991 2.111 -17.048 1.00 98.38 87 LEU A C 1
ATOM 638 O O . LEU A 1 87 ? 9.587 1.226 -17.656 1.00 98.38 87 LEU A O 1
ATOM 642 N N . LEU A 1 88 ? 8.587 3.231 -17.650 1.00 98.06 88 LEU A N 1
ATOM 643 C CA . LEU A 1 88 ? 8.818 3.496 -19.072 1.00 98.06 88 LEU A CA 1
ATOM 644 C C . LEU A 1 88 ? 10.316 3.597 -19.394 1.00 98.06 88 LEU A C 1
ATOM 646 O O . LEU A 1 88 ? 10.757 3.044 -20.401 1.00 98.06 88 LEU A O 1
ATOM 650 N N . ALA A 1 89 ? 11.108 4.229 -18.523 1.00 97.94 89 ALA A N 1
ATOM 651 C CA . ALA A 1 89 ? 12.563 4.266 -18.656 1.00 97.94 89 ALA A CA 1
ATOM 652 C C . ALA A 1 89 ? 13.183 2.859 -18.562 1.00 97.94 89 ALA A C 1
ATOM 654 O O . ALA A 1 89 ? 14.020 2.503 -19.386 1.00 97.94 89 ALA A O 1
ATOM 655 N N . ALA A 1 90 ? 12.734 2.030 -17.614 1.00 98.12 90 ALA A N 1
ATOM 656 C CA . ALA A 1 90 ? 13.204 0.652 -17.452 1.00 98.12 90 ALA A CA 1
ATOM 657 C C . ALA A 1 90 ? 12.801 -0.266 -18.621 1.00 98.12 90 ALA A C 1
ATOM 659 O O . ALA A 1 90 ? 13.550 -1.169 -19.001 1.00 98.12 90 ALA A O 1
ATOM 660 N N . LEU A 1 91 ? 11.628 -0.039 -19.218 1.00 98.06 91 LEU A N 1
ATOM 661 C CA . LEU A 1 91 ? 11.194 -0.748 -20.422 1.00 98.06 91 LEU A CA 1
ATOM 662 C C . LEU A 1 91 ? 12.091 -0.420 -21.623 1.00 98.06 91 LEU A C 1
ATOM 664 O O . LEU A 1 91 ? 12.410 -1.326 -22.389 1.00 98.06 91 LEU A O 1
ATOM 668 N N . ALA A 1 92 ? 12.550 0.828 -21.741 1.00 96.38 92 ALA A N 1
ATOM 669 C CA . ALA A 1 92 ? 13.456 1.272 -22.801 1.00 96.38 92 ALA A CA 1
ATOM 670 C C . ALA A 1 92 ? 14.945 0.959 -22.543 1.00 96.38 92 ALA A C 1
ATOM 672 O O . ALA A 1 92 ? 15.760 1.101 -23.454 1.00 96.38 92 ALA A O 1
ATOM 673 N N . ALA A 1 93 ? 15.317 0.577 -21.319 1.00 97.06 93 ALA A N 1
ATOM 674 C CA . ALA A 1 93 ? 16.697 0.285 -20.946 1.00 97.06 93 ALA A CA 1
ATOM 675 C C . ALA A 1 93 ? 17.116 -1.146 -21.317 1.00 97.06 93 ALA A C 1
ATOM 677 O O . ALA A 1 93 ? 16.336 -2.094 -21.210 1.00 97.06 93 ALA A O 1
ATOM 678 N N . GLU A 1 94 ? 18.396 -1.301 -21.665 1.00 95.06 94 GLU A N 1
ATOM 679 C CA . GLU A 1 94 ? 19.020 -2.617 -21.837 1.00 95.06 94 GLU A CA 1
ATOM 680 C C . GLU A 1 94 ? 19.122 -3.366 -20.490 1.00 95.06 94 GLU A C 1
ATOM 682 O O . GLU A 1 94 ? 19.229 -2.714 -19.440 1.00 95.06 94 GLU A O 1
ATOM 687 N N . PRO A 1 95 ? 19.135 -4.713 -20.492 1.00 95.75 95 PRO A N 1
ATOM 688 C CA . PRO A 1 95 ? 19.407 -5.518 -19.302 1.00 95.75 95 PRO A CA 1
ATOM 689 C C . PRO A 1 95 ? 20.691 -5.108 -18.564 1.00 95.75 95 PRO A C 1
ATOM 691 O O . PRO A 1 95 ? 21.677 -4.712 -19.184 1.00 95.75 95 PRO A O 1
ATOM 694 N N . GLY A 1 96 ? 20.670 -5.202 -17.233 1.00 93.12 96 GLY A N 1
ATOM 695 C CA . GLY A 1 96 ? 21.785 -4.826 -16.353 1.00 93.12 96 GLY A CA 1
ATOM 696 C C . GLY A 1 96 ? 21.838 -3.338 -15.974 1.00 93.12 96 GLY A C 1
ATOM 697 O O . GLY A 1 96 ? 22.706 -2.931 -15.199 1.00 93.12 96 GLY A O 1
ATOM 698 N N . ASN A 1 97 ? 20.922 -2.506 -16.485 1.00 95.50 97 ASN A N 1
ATOM 699 C CA . ASN A 1 97 ? 20.900 -1.069 -16.200 1.00 95.50 97 ASN A CA 1
ATOM 700 C C . ASN A 1 97 ? 20.101 -0.696 -14.945 1.00 95.50 97 ASN A C 1
ATOM 702 O O . ASN A 1 97 ? 19.054 -1.267 -14.636 1.00 95.50 97 ASN A O 1
ATOM 706 N N . VAL A 1 98 ? 20.553 0.365 -14.274 1.00 95.56 98 VAL A N 1
ATOM 707 C CA . VAL A 1 98 ? 19.823 1.045 -13.196 1.00 95.56 98 VAL A CA 1
ATOM 708 C C . VAL A 1 98 ? 19.229 2.337 -13.748 1.00 95.56 98 VAL A C 1
ATOM 710 O O . VAL A 1 98 ? 19.954 3.152 -14.319 1.00 95.56 98 VAL A O 1
ATOM 713 N N . VAL A 1 99 ? 17.929 2.558 -13.552 1.00 94.75 99 VAL A N 1
ATOM 714 C CA . VAL A 1 99 ? 17.315 3.861 -13.831 1.00 94.75 99 VAL A CA 1
ATOM 715 C C . VAL A 1 99 ? 17.733 4.813 -12.717 1.00 94.75 99 VAL A C 1
ATOM 717 O O . VAL A 1 99 ? 17.434 4.568 -11.551 1.00 94.75 99 VAL A O 1
ATOM 720 N N . ALA A 1 100 ? 18.440 5.883 -13.074 1.00 88.62 100 ALA A N 1
ATOM 721 C CA . ALA A 1 100 ? 18.963 6.873 -12.128 1.00 88.62 100 ALA A CA 1
ATOM 722 C C . ALA A 1 100 ? 18.361 8.274 -12.318 1.00 88.62 100 ALA A C 1
ATOM 724 O O . ALA A 1 100 ? 18.729 9.206 -11.599 1.00 88.62 100 ALA A O 1
ATOM 725 N N . ASP A 1 101 ? 17.453 8.434 -13.282 1.00 87.44 101 ASP A N 1
ATOM 726 C CA . ASP A 1 101 ? 16.787 9.707 -13.526 1.00 87.44 101 ASP A CA 1
ATOM 727 C C . ASP A 1 101 ? 15.924 10.115 -12.327 1.00 87.44 101 ASP A C 1
ATOM 729 O O . ASP A 1 101 ? 15.305 9.289 -11.652 1.00 87.44 101 ASP A O 1
ATOM 733 N N . GLY A 1 102 ? 15.897 11.420 -12.054 1.00 85.88 102 GLY A N 1
ATOM 734 C CA . GLY A 1 102 ? 15.023 11.987 -11.033 1.00 85.88 102 GLY A CA 1
ATOM 735 C C . GLY A 1 102 ? 13.536 11.860 -11.400 1.00 85.88 102 GLY A C 1
ATOM 736 O O . GLY A 1 102 ? 13.202 11.551 -12.546 1.00 85.88 102 GLY A O 1
ATOM 737 N N . PRO A 1 103 ? 12.627 12.143 -10.451 1.00 93.56 103 PRO A N 1
ATOM 738 C CA . PRO A 1 103 ? 11.189 12.035 -10.684 1.00 93.56 103 PRO A CA 1
ATOM 739 C C . PRO A 1 103 ? 10.744 12.898 -11.872 1.00 93.56 103 PRO A C 1
ATOM 741 O O . PRO A 1 103 ? 11.035 14.098 -11.927 1.00 93.56 103 PRO A O 1
ATOM 744 N N . VAL A 1 104 ? 10.006 12.304 -12.815 1.00 95.38 104 VAL A N 1
ATOM 745 C CA . VAL A 1 104 ? 9.501 13.008 -14.009 1.00 95.38 104 VAL A CA 1
ATOM 746 C C . VAL A 1 104 ? 8.509 14.114 -13.650 1.00 95.38 104 VAL A C 1
ATOM 748 O O . VAL A 1 104 ? 8.371 15.087 -14.392 1.00 95.38 104 VAL A O 1
ATOM 751 N N . SER A 1 105 ? 7.866 14.005 -12.485 1.00 95.88 105 SER A N 1
ATOM 752 C CA . SER A 1 105 ? 6.965 15.016 -11.943 1.00 95.88 105 SER A CA 1
ATOM 753 C C . SER A 1 105 ? 7.660 16.049 -11.045 1.00 95.88 105 SER A C 1
ATOM 755 O O . SER A 1 105 ? 6.979 16.831 -10.384 1.00 95.88 105 SER A O 1
ATOM 757 N N . ALA A 1 106 ? 8.999 16.103 -11.002 1.00 94.94 106 ALA A N 1
ATOM 758 C CA . ALA A 1 106 ? 9.715 17.174 -10.304 1.00 94.94 106 ALA A CA 1
ATOM 759 C C . ALA A 1 106 ? 9.253 18.555 -10.799 1.00 94.94 106 ALA A C 1
ATOM 761 O O . ALA A 1 106 ? 9.123 18.761 -12.005 1.00 94.94 106 ALA A O 1
ATOM 762 N N . LEU A 1 107 ? 9.082 19.529 -9.893 1.00 92.00 107 LEU A N 1
ATOM 763 C CA . LEU A 1 107 ? 8.539 20.857 -10.225 1.00 92.00 107 LEU A CA 1
ATOM 764 C C . LEU A 1 107 ? 9.225 21.493 -11.444 1.00 92.00 107 LEU A C 1
ATOM 766 O O . LEU A 1 107 ? 8.562 21.844 -12.415 1.00 92.00 107 LEU A O 1
ATOM 770 N N . GLY A 1 108 ? 10.561 21.545 -11.443 1.00 90.56 108 GLY A N 1
ATOM 771 C CA . GLY A 1 108 ? 11.308 22.115 -12.563 1.00 90.56 108 GLY A CA 1
ATOM 772 C C . GLY A 1 108 ? 11.160 21.330 -13.872 1.00 90.56 108 GLY A C 1
ATOM 773 O O . GLY A 1 108 ? 11.257 21.923 -14.942 1.00 90.56 108 GLY A O 1
ATOM 774 N N . ALA A 1 109 ? 10.936 20.011 -13.821 1.00 90.00 109 ALA A N 1
ATOM 775 C CA . ALA A 1 109 ? 10.656 19.205 -15.011 1.00 90.00 109 ALA A CA 1
ATOM 776 C C . ALA A 1 109 ? 9.256 19.502 -15.558 1.00 90.00 109 ALA A C 1
ATOM 778 O O . ALA A 1 109 ? 9.112 19.778 -16.748 1.00 90.00 109 ALA A O 1
ATOM 779 N N . VAL A 1 110 ? 8.261 19.540 -14.673 1.00 93.94 110 VAL A N 1
ATOM 780 C CA . VAL A 1 110 ? 6.859 19.815 -14.999 1.00 93.94 110 VAL A CA 1
ATOM 781 C C . VAL A 1 110 ? 6.667 21.203 -15.607 1.00 93.94 110 VAL A C 1
ATOM 783 O O . VAL A 1 110 ? 5.945 21.330 -16.592 1.00 93.94 110 VAL A O 1
ATOM 786 N N . GLU A 1 111 ? 7.343 22.233 -15.095 1.00 92.94 111 GLU A N 1
ATOM 787 C CA . GLU A 1 111 ? 7.271 23.606 -15.629 1.00 92.94 111 GLU A CA 1
ATOM 788 C C . GLU A 1 111 ? 7.723 23.720 -17.096 1.00 92.94 111 GLU A C 1
ATOM 790 O O . GLU A 1 111 ? 7.356 24.670 -17.787 1.00 92.94 111 GLU A O 1
ATOM 795 N N . ARG A 1 112 ? 8.504 22.751 -17.592 1.00 90.88 112 ARG A N 1
ATOM 796 C CA . ARG A 1 112 ? 8.962 22.697 -18.989 1.00 90.88 112 ARG A CA 1
ATOM 797 C C . ARG A 1 112 ? 8.030 21.902 -19.906 1.00 90.88 112 ARG A C 1
ATOM 799 O O . ARG A 1 112 ? 8.228 21.924 -21.120 1.00 90.88 112 ARG A O 1
ATOM 806 N N . LEU A 1 113 ? 7.045 21.189 -19.359 1.00 91.25 113 LEU A N 1
ATOM 807 C CA . LEU A 1 113 ? 6.113 20.377 -20.137 1.00 91.25 113 LEU A CA 1
ATOM 808 C C . LEU A 1 113 ? 4.932 21.233 -20.621 1.00 91.25 113 LEU A C 1
ATOM 810 O O . LEU A 1 113 ? 4.283 21.880 -19.801 1.00 91.25 113 LEU A O 1
ATOM 814 N N . PRO A 1 114 ? 4.565 21.191 -21.919 1.00 90.44 114 PRO A N 1
ATOM 815 C CA . PRO A 1 114 ? 3.446 21.978 -22.449 1.00 90.44 114 PRO A CA 1
ATOM 816 C C . PRO A 1 114 ? 2.106 21.725 -21.747 1.00 90.44 114 PRO A C 1
ATOM 818 O O . PRO A 1 114 ? 1.289 22.633 -21.630 1.00 90.44 114 PRO A O 1
ATOM 821 N N . GLN A 1 115 ? 1.881 20.491 -21.288 1.00 91.44 115 GLN A N 1
ATOM 822 C CA . GLN A 1 115 ? 0.668 20.079 -20.572 1.00 91.44 115 GLN A CA 1
ATOM 823 C C . GLN A 1 115 ? 0.883 19.979 -19.049 1.00 91.44 115 GLN A C 1
ATOM 825 O O . GLN A 1 115 ? 0.009 19.497 -18.327 1.00 91.44 115 GLN A O 1
ATOM 830 N N . GLY A 1 116 ? 2.042 20.425 -18.550 1.00 93.00 116 GLY A N 1
ATOM 831 C CA . GLY A 1 116 ? 2.419 20.313 -17.145 1.00 93.00 116 GLY A CA 1
ATOM 832 C C . GLY A 1 116 ? 2.304 18.880 -16.616 1.00 93.00 116 GLY A C 1
ATOM 833 O O . GLY A 1 116 ? 2.573 17.914 -17.328 1.00 93.00 116 GLY A O 1
ATOM 834 N N . LEU A 1 117 ? 1.871 18.756 -15.357 1.00 92.19 117 LEU A N 1
ATOM 835 C CA . LEU A 1 117 ? 1.729 17.477 -14.655 1.00 92.19 117 LEU A CA 1
ATOM 836 C C . LEU A 1 117 ? 0.700 16.555 -15.328 1.00 92.19 117 LEU A C 1
ATOM 838 O O . LEU A 1 117 ? 0.898 15.348 -15.377 1.00 92.19 117 LEU A O 1
ATOM 842 N N . ALA A 1 118 ? -0.375 17.128 -15.880 1.00 90.69 118 ALA A N 1
ATOM 843 C CA . ALA A 1 118 ? -1.479 16.377 -16.478 1.00 90.69 118 ALA A CA 1
ATOM 844 C C . ALA A 1 118 ? -1.098 15.649 -17.780 1.00 90.69 118 ALA A C 1
ATOM 846 O O . ALA A 1 118 ? -1.809 14.742 -18.196 1.00 90.69 118 ALA A O 1
ATOM 847 N N . GLY A 1 119 ? 0.005 16.045 -18.424 1.00 90.62 119 GLY A N 1
ATOM 848 C CA . GLY A 1 119 ? 0.511 15.379 -19.625 1.00 90.62 119 GLY A CA 1
ATOM 849 C C . GLY A 1 119 ? 1.395 14.162 -19.355 1.00 90.62 119 GLY A C 1
ATOM 850 O O . GLY A 1 119 ? 1.827 13.521 -20.312 1.00 90.62 119 GLY A O 1
ATOM 851 N N . LEU A 1 120 ? 1.722 13.869 -18.092 1.00 95.00 120 LEU A N 1
ATOM 852 C CA . LEU A 1 120 ? 2.557 12.723 -17.743 1.00 95.00 120 LEU A CA 1
ATOM 853 C C . LEU A 1 120 ? 1.719 11.435 -17.692 1.00 95.00 120 LEU A C 1
ATOM 855 O O . LEU A 1 120 ? 0.646 11.444 -17.086 1.00 95.00 120 LEU A O 1
ATOM 859 N N . PRO A 1 121 ? 2.204 10.317 -18.271 1.00 95.88 121 PRO A N 1
ATOM 860 C CA . PRO A 1 121 ? 1.606 9.003 -18.050 1.00 95.88 121 PRO A CA 1
ATOM 861 C C . PRO A 1 121 ? 1.569 8.675 -16.558 1.00 95.88 121 PRO A C 1
ATOM 863 O O . PRO A 1 121 ? 2.514 8.997 -15.836 1.00 95.88 121 PRO A O 1
ATOM 866 N N . ARG A 1 122 ? 0.509 8.009 -16.099 1.00 96.38 122 ARG A N 1
ATOM 867 C CA . ARG A 1 122 ? 0.355 7.592 -14.700 1.00 96.38 122 ARG A CA 1
ATOM 868 C C . ARG A 1 122 ? 0.386 6.076 -14.591 1.00 96.38 122 ARG A C 1
ATOM 870 O O . ARG A 1 122 ? 0.002 5.365 -15.517 1.00 96.38 122 ARG A O 1
ATOM 877 N N . LEU A 1 123 ? 0.825 5.573 -13.440 1.00 96.81 123 LEU A N 1
ATOM 878 C CA . LEU A 1 123 ? 0.979 4.137 -13.202 1.00 96.81 123 LEU A CA 1
ATOM 879 C C . LEU A 1 123 ? -0.357 3.406 -13.350 1.00 96.81 123 LEU A C 1
ATOM 881 O O . LEU A 1 123 ? -0.405 2.302 -13.883 1.00 96.81 123 LEU A O 1
ATOM 885 N N . VAL A 1 124 ? -1.439 4.054 -12.909 1.00 94.75 124 VAL A N 1
ATOM 886 C CA . VAL A 1 124 ? -2.801 3.511 -12.971 1.00 94.75 124 VAL A CA 1
ATOM 887 C C . VAL A 1 124 ? -3.256 3.193 -14.396 1.00 94.75 124 VAL A C 1
ATOM 889 O O . VAL A 1 124 ? -3.990 2.228 -14.570 1.00 94.75 124 VAL A O 1
ATOM 892 N N . ASP A 1 125 ? -2.763 3.938 -15.391 1.00 95.12 125 ASP A N 1
ATOM 893 C CA . ASP A 1 125 ? -3.110 3.768 -16.807 1.00 95.12 125 ASP A CA 1
ATOM 894 C C . ASP A 1 125 ? -2.166 2.793 -17.537 1.00 95.12 125 ASP A C 1
ATOM 896 O O . ASP A 1 125 ? -2.476 2.310 -18.626 1.00 95.12 125 ASP A O 1
ATOM 900 N N . LEU A 1 126 ? -0.983 2.526 -16.968 1.00 97.06 126 LEU A N 1
ATOM 901 C CA . LEU A 1 126 ? 0.039 1.656 -17.564 1.00 97.06 126 LEU A CA 1
ATOM 902 C C . LEU A 1 126 ? -0.065 0.199 -17.121 1.00 97.06 126 LEU A C 1
ATOM 904 O O . LEU A 1 126 ? 0.435 -0.680 -17.825 1.00 97.06 126 LEU A O 1
ATOM 908 N N . LEU A 1 127 ? -0.656 -0.063 -15.959 1.00 97.12 127 LEU A N 1
ATOM 909 C CA . LEU A 1 127 ? -0.769 -1.406 -15.401 1.00 97.12 127 LEU A CA 1
ATOM 910 C C . LEU A 1 127 ? -2.129 -2.026 -15.703 1.00 97.12 127 LEU A C 1
ATOM 912 O O . LEU A 1 127 ? -3.148 -1.341 -15.751 1.00 97.12 127 LEU A O 1
ATOM 916 N N . ASP A 1 128 ? -2.149 -3.348 -15.825 1.00 96.19 128 ASP A N 1
ATOM 917 C CA . ASP A 1 128 ? -3.386 -4.118 -15.785 1.00 96.19 128 ASP A CA 1
ATOM 918 C C . ASP A 1 128 ? -4.182 -3.793 -14.495 1.00 96.19 128 ASP A C 1
ATOM 920 O O . ASP A 1 128 ? -3.584 -3.581 -13.425 1.00 96.19 128 ASP A O 1
ATOM 924 N N . PRO A 1 129 ? -5.523 -3.689 -14.567 1.00 93.31 129 PRO A N 1
ATOM 925 C CA . PRO A 1 129 ? -6.346 -3.300 -13.425 1.00 93.31 129 PRO A CA 1
ATOM 926 C C . PRO A 1 129 ? -6.514 -4.412 -12.379 1.00 93.31 129 PRO A C 1
ATOM 928 O O . PRO A 1 129 ? -7.145 -4.166 -11.349 1.00 93.31 129 PRO A O 1
ATOM 931 N N . ALA A 1 130 ? -5.992 -5.624 -12.609 1.00 93.25 130 ALA A N 1
ATOM 932 C CA . ALA A 1 130 ? -6.045 -6.700 -11.628 1.00 93.25 130 ALA A CA 1
ATOM 933 C C . ALA A 1 130 ? -5.388 -6.288 -10.292 1.00 93.25 130 ALA A C 1
ATOM 935 O O . ALA A 1 130 ? -4.328 -5.651 -10.308 1.00 93.25 130 ALA A O 1
ATOM 936 N N . PRO A 1 131 ? -5.974 -6.688 -9.144 1.00 92.88 131 PRO A N 1
ATOM 937 C CA . PRO A 1 131 ? -5.425 -6.378 -7.830 1.00 92.88 131 PRO A CA 1
ATOM 938 C C . PRO A 1 131 ? -4.010 -6.924 -7.607 1.00 92.88 131 PRO A C 1
ATOM 940 O O . PRO A 1 131 ? -3.701 -8.071 -7.958 1.00 92.88 131 PRO A O 1
ATOM 943 N N . LEU A 1 132 ? -3.173 -6.131 -6.940 1.00 95.62 132 LEU A N 1
ATOM 944 C CA . LEU A 1 132 ? -1.827 -6.515 -6.535 1.00 95.62 132 LEU A CA 1
ATOM 945 C C . LEU A 1 132 ? -1.824 -7.758 -5.635 1.00 95.62 132 LEU A C 1
ATOM 947 O O . LEU A 1 132 ? -2.506 -7.844 -4.612 1.00 95.62 132 LEU A O 1
ATOM 951 N N . LYS A 1 133 ? -0.927 -8.693 -5.954 1.00 96.81 133 LYS A N 1
ATOM 952 C CA . LYS A 1 133 ? -0.576 -9.817 -5.078 1.00 96.81 133 LYS A CA 1
ATOM 953 C C . LYS A 1 133 ? 0.652 -9.459 -4.245 1.00 96.81 133 LYS A C 1
ATOM 955 O O . LYS A 1 133 ? 1.776 -9.806 -4.602 1.00 96.81 133 LYS A O 1
ATOM 960 N N . VAL A 1 134 ? 0.432 -8.734 -3.150 1.00 98.31 134 VAL A N 1
ATOM 961 C CA . VAL A 1 134 ? 1.509 -8.275 -2.260 1.00 98.31 134 VAL A CA 1
ATOM 962 C C . VAL A 1 134 ? 2.091 -9.433 -1.449 1.00 98.31 134 VAL A C 1
ATOM 964 O O . VAL A 1 134 ? 1.361 -10.158 -0.776 1.00 98.31 134 VAL A O 1
ATOM 967 N N . THR A 1 135 ? 3.417 -9.556 -1.470 1.00 98.38 135 THR A N 1
ATOM 968 C CA . THR A 1 135 ? 4.210 -10.437 -0.603 1.00 98.38 135 THR A CA 1
ATOM 969 C C . THR A 1 135 ? 5.109 -9.582 0.281 1.00 98.38 135 THR A C 1
ATOM 971 O O . THR A 1 135 ? 5.927 -8.826 -0.241 1.00 98.38 135 THR A O 1
ATOM 974 N N . VAL A 1 136 ? 4.963 -9.687 1.604 1.00 98.50 136 VAL A N 1
ATOM 975 C CA . VAL A 1 136 ? 5.836 -9.007 2.576 1.00 98.50 136 VAL A CA 1
ATOM 976 C C . VAL A 1 136 ? 7.040 -9.890 2.877 1.00 98.50 136 VAL A C 1
ATOM 978 O O . VAL A 1 136 ? 6.895 -11.097 3.069 1.00 98.50 136 VAL A O 1
ATOM 981 N N . HIS A 1 137 ? 8.223 -9.286 2.930 1.00 97.88 137 HIS A N 1
ATOM 982 C CA . HIS A 1 137 ? 9.481 -9.983 3.176 1.00 97.88 137 HIS A CA 1
ATOM 983 C C . HIS A 1 137 ? 10.096 -9.532 4.506 1.00 97.88 137 HIS A C 1
ATOM 985 O O . HIS A 1 137 ? 10.000 -8.356 4.855 1.00 97.88 137 HIS A O 1
ATOM 991 N N . PRO A 1 138 ? 10.807 -10.415 5.231 1.00 95.44 138 PRO A N 1
ATOM 992 C CA . PRO A 1 138 ? 11.505 -10.045 6.468 1.00 95.44 138 PRO A CA 1
ATOM 993 C C . PRO A 1 138 ? 12.711 -9.118 6.231 1.00 95.44 138 PRO A C 1
ATOM 995 O O . PRO A 1 138 ? 13.271 -8.573 7.174 1.00 95.44 138 PRO A O 1
ATOM 998 N N . GLY A 1 139 ? 13.131 -8.962 4.976 1.00 95.75 139 GLY A N 1
ATOM 999 C CA . GLY A 1 139 ? 14.249 -8.132 4.552 1.00 95.75 139 GLY A CA 1
ATOM 1000 C C . GLY A 1 139 ? 14.279 -8.001 3.033 1.00 95.75 139 GLY A C 1
ATOM 1001 O O . GLY A 1 139 ? 13.337 -8.399 2.349 1.00 95.75 139 GLY A O 1
ATOM 1002 N N . PHE A 1 140 ? 15.364 -7.475 2.487 1.00 95.62 140 PHE A N 1
ATOM 1003 C CA . PHE A 1 140 ? 15.532 -7.165 1.068 1.00 95.62 140 PHE A CA 1
ATOM 1004 C C . PHE A 1 140 ? 16.202 -8.287 0.260 1.00 95.62 140 PHE A C 1
ATOM 1006 O O . PHE A 1 140 ? 16.802 -8.044 -0.782 1.00 95.62 140 PHE A O 1
ATOM 1013 N N . GLY A 1 141 ? 16.109 -9.542 0.719 1.00 93.00 141 GLY A N 1
ATOM 1014 C CA . GLY A 1 141 ? 16.689 -10.691 0.006 1.00 93.00 141 GLY A CA 1
ATOM 1015 C C . GLY A 1 141 ? 16.178 -10.832 -1.435 1.00 93.00 141 GLY A C 1
ATOM 1016 O O . GLY A 1 141 ? 16.909 -11.289 -2.306 1.00 93.00 141 GLY A O 1
ATOM 1017 N N . TRP A 1 142 ? 14.963 -10.347 -1.704 1.00 93.31 142 TRP A N 1
ATOM 1018 C CA . TRP A 1 142 ? 14.351 -10.301 -3.033 1.00 93.31 142 TRP A CA 1
ATOM 1019 C C . TRP A 1 142 ? 15.063 -9.367 -4.028 1.00 93.31 142 TRP A C 1
ATOM 1021 O O . TRP A 1 142 ? 14.794 -9.464 -5.225 1.00 93.31 142 TRP A O 1
ATOM 1031 N N . TRP A 1 143 ? 15.976 -8.491 -3.584 1.00 92.75 143 TRP A N 1
ATOM 1032 C CA . TRP A 1 143 ? 16.852 -7.721 -4.483 1.00 92.75 143 TRP A CA 1
ATOM 1033 C C . TRP A 1 143 ? 17.713 -8.630 -5.349 1.00 92.75 143 TRP A C 1
ATOM 1035 O O . TRP A 1 143 ? 17.985 -8.319 -6.511 1.00 92.75 143 TRP A O 1
ATOM 1045 N N . LEU A 1 144 ? 18.110 -9.768 -4.792 1.00 88.44 144 LEU A N 1
ATOM 1046 C CA . LEU A 1 144 ? 18.988 -10.714 -5.447 1.00 88.44 144 LEU A CA 1
ATOM 1047 C C . LEU A 1 144 ? 18.197 -11.580 -6.433 1.00 88.44 144 LEU A C 1
ATOM 1049 O O . LEU A 1 144 ? 17.032 -11.904 -6.173 1.00 88.44 144 LEU A O 1
ATOM 1053 N N . PRO A 1 145 ? 18.808 -11.972 -7.562 1.00 80.31 145 PRO A N 1
ATOM 1054 C CA . PRO A 1 145 ? 18.262 -13.038 -8.384 1.00 80.31 145 PRO A CA 1
ATOM 1055 C C . PRO A 1 145 ? 18.068 -14.306 -7.534 1.00 80.31 145 PRO A C 1
ATOM 1057 O O . PRO A 1 145 ? 18.810 -14.508 -6.566 1.00 80.31 145 PRO A O 1
ATOM 1060 N N . PRO A 1 146 ? 17.104 -15.177 -7.880 1.00 71.62 146 PRO A N 1
ATOM 1061 C CA . PRO A 1 146 ? 17.045 -16.515 -7.305 1.00 71.62 146 PRO A CA 1
ATOM 1062 C C . PRO A 1 146 ? 18.415 -17.184 -7.451 1.00 71.62 146 PRO A C 1
ATOM 1064 O O . PRO A 1 146 ? 19.021 -17.095 -8.516 1.00 71.62 146 PRO A O 1
ATOM 1067 N N . ALA A 1 147 ? 18.913 -17.817 -6.388 1.00 62.91 147 ALA A N 1
ATOM 1068 C CA . ALA A 1 147 ? 20.183 -18.525 -6.458 1.00 62.91 147 ALA A CA 1
ATOM 1069 C C . ALA A 1 147 ? 20.067 -19.661 -7.487 1.00 62.91 147 ALA A C 1
ATOM 1071 O O . ALA A 1 147 ? 19.296 -20.598 -7.286 1.00 62.91 147 ALA A O 1
ATOM 1072 N N . GLU A 1 148 ? 20.805 -19.562 -8.590 1.00 57.41 148 GLU A N 1
ATOM 1073 C CA . GLU A 1 148 ? 21.081 -20.714 -9.447 1.00 57.41 148 GLU A CA 1
ATOM 1074 C C . GLU A 1 148 ? 22.234 -21.499 -8.814 1.00 57.41 148 GLU A C 1
ATOM 1076 O O . GLU A 1 148 ? 23.151 -20.881 -8.263 1.00 57.41 148 GLU A O 1
ATOM 1081 N N . ASP A 1 149 ? 22.194 -22.834 -8.895 1.00 48.12 149 ASP A N 1
ATOM 1082 C CA . ASP A 1 149 ? 23.113 -23.757 -8.200 1.00 48.12 149 ASP A CA 1
ATOM 1083 C C . ASP A 1 149 ? 24.619 -23.479 -8.450 1.00 48.12 149 ASP A C 1
ATOM 1085 O O . ASP A 1 149 ? 25.453 -23.931 -7.668 1.00 48.12 149 ASP A O 1
ATOM 1089 N N . ASP A 1 150 ? 24.968 -22.670 -9.463 1.00 49.28 150 ASP A N 1
ATOM 1090 C CA . ASP A 1 150 ? 26.339 -22.296 -9.851 1.00 49.28 150 ASP A CA 1
ATOM 1091 C C . ASP A 1 150 ? 26.631 -20.772 -9.826 1.00 49.28 150 ASP A C 1
ATOM 1093 O O . ASP A 1 150 ? 27.602 -20.299 -10.426 1.00 49.28 150 ASP A O 1
ATOM 1097 N N . SER A 1 151 ? 25.819 -19.963 -9.136 1.00 54.31 151 SER A N 1
ATOM 1098 C CA . SER A 1 151 ? 26.047 -18.509 -9.062 1.00 54.31 151 SER A CA 1
ATOM 1099 C C . SER A 1 151 ? 27.288 -18.174 -8.213 1.00 54.31 151 SER A C 1
ATOM 1101 O O . SER A 1 151 ? 27.372 -18.621 -7.064 1.00 54.31 151 SER A O 1
ATOM 1103 N N . PRO A 1 152 ? 28.247 -17.357 -8.701 1.00 51.97 152 PRO A N 1
ATOM 1104 C CA . PRO A 1 152 ? 29.321 -16.859 -7.849 1.00 51.97 152 PRO A CA 1
ATOM 1105 C C . PRO A 1 152 ? 28.715 -16.104 -6.659 1.00 51.97 152 PRO A C 1
ATOM 1107 O O . PRO A 1 152 ? 27.754 -15.351 -6.817 1.00 51.97 152 PRO A O 1
ATOM 1110 N N . GLY A 1 153 ? 29.263 -16.328 -5.460 1.00 58.62 153 GLY A N 1
ATOM 1111 C CA . GLY A 1 153 ? 28.791 -15.662 -4.246 1.00 58.62 153 GLY A CA 1
ATOM 1112 C C . GLY A 1 153 ? 28.734 -14.140 -4.417 1.00 58.62 153 GLY A C 1
ATOM 1113 O O . GLY A 1 153 ? 29.531 -13.560 -5.157 1.00 58.62 153 GLY A O 1
ATOM 1114 N N . LEU A 1 154 ? 27.782 -13.494 -3.735 1.00 65.38 154 LEU A N 1
ATOM 1115 C CA . LEU A 1 154 ? 27.622 -12.037 -3.765 1.00 65.38 154 LEU A CA 1
ATOM 1116 C C . LEU A 1 154 ? 28.953 -11.347 -3.457 1.00 65.38 154 LEU A C 1
ATOM 1118 O O . LEU A 1 154 ? 29.692 -11.773 -2.565 1.00 65.38 154 LEU A O 1
ATOM 1122 N N . SER A 1 155 ? 29.249 -10.248 -4.155 1.00 75.62 155 SER A N 1
ATOM 1123 C CA . SER A 1 155 ? 30.395 -9.425 -3.779 1.00 75.62 155 SER A CA 1
ATOM 1124 C C . SER A 1 155 ? 30.222 -8.925 -2.338 1.00 75.62 155 SER A C 1
ATOM 1126 O O . SER A 1 155 ? 29.106 -8.648 -1.889 1.00 75.62 155 SER A O 1
ATOM 1128 N N . GLY A 1 156 ? 31.329 -8.783 -1.602 1.00 77.62 156 GLY A N 1
ATOM 1129 C CA . GLY A 1 156 ? 31.277 -8.336 -0.204 1.00 77.62 156 GLY A CA 1
ATOM 1130 C C . GLY A 1 156 ? 30.601 -6.970 -0.027 1.00 77.62 156 GLY A C 1
ATOM 1131 O O . GLY A 1 156 ? 29.967 -6.721 0.993 1.00 77.62 156 GLY A O 1
ATOM 1132 N N . GLU A 1 157 ? 30.668 -6.104 -1.043 1.00 79.69 157 GLU A N 1
ATOM 1133 C CA . GLU A 1 157 ? 29.979 -4.811 -1.055 1.00 79.69 157 GLU A CA 1
ATOM 1134 C C . GLU A 1 157 ? 28.452 -4.958 -1.157 1.00 79.69 157 GLU A C 1
ATOM 1136 O O . GLU A 1 157 ? 27.723 -4.302 -0.409 1.00 79.69 157 GLU A O 1
ATOM 1141 N N . VAL A 1 158 ? 27.958 -5.849 -2.026 1.00 80.88 158 VAL A N 1
ATOM 1142 C CA . VAL A 1 158 ? 26.519 -6.139 -2.157 1.00 80.88 158 VAL A CA 1
ATOM 1143 C C . VAL A 1 158 ? 25.982 -6.743 -0.863 1.00 80.88 158 VAL A C 1
ATOM 1145 O O . VAL A 1 158 ? 24.944 -6.302 -0.369 1.00 80.88 158 VAL A O 1
ATOM 1148 N N . GLN A 1 159 ? 26.716 -7.687 -0.268 1.00 84.38 159 GLN A N 1
ATOM 1149 C CA . GLN A 1 159 ? 26.332 -8.287 1.006 1.00 84.38 159 GLN A CA 1
ATOM 1150 C C . GLN A 1 159 ? 26.285 -7.248 2.138 1.00 84.38 159 GLN A C 1
ATOM 1152 O O . GLN A 1 159 ? 25.276 -7.149 2.833 1.00 84.38 159 GLN A O 1
ATOM 1157 N N . ALA A 1 160 ? 27.315 -6.409 2.278 1.00 86.38 160 ALA A N 1
ATOM 1158 C CA . ALA A 1 160 ? 27.341 -5.355 3.294 1.00 86.38 160 ALA A CA 1
ATOM 1159 C C . ALA A 1 160 ? 26.249 -4.289 3.077 1.00 86.38 160 ALA A C 1
ATOM 1161 O O . ALA A 1 160 ? 25.738 -3.701 4.032 1.00 86.38 160 ALA A O 1
ATOM 1162 N N . SER A 1 161 ? 25.880 -4.000 1.826 1.00 86.88 161 SER A N 1
ATOM 1163 C CA . SER A 1 161 ? 24.750 -3.119 1.512 1.00 86.88 161 SER A CA 1
ATOM 1164 C C . SER A 1 161 ? 23.419 -3.733 1.953 1.00 86.88 161 SER A C 1
ATOM 1166 O O . SER A 1 161 ? 22.629 -3.073 2.629 1.00 86.88 161 SER A O 1
ATOM 1168 N N . LEU A 1 162 ? 23.209 -5.016 1.652 1.00 91.19 162 LEU A N 1
ATOM 1169 C CA . LEU A 1 162 ? 22.008 -5.755 2.033 1.00 91.19 162 LEU A CA 1
ATOM 1170 C C . LEU A 1 162 ? 21.868 -5.889 3.557 1.00 91.19 162 LEU A C 1
ATOM 1172 O O . LEU A 1 162 ? 20.785 -5.672 4.094 1.00 91.19 162 LEU A O 1
ATOM 1176 N N . GLU A 1 163 ? 22.956 -6.189 4.268 1.00 91.50 163 GLU A N 1
ATOM 1177 C CA . GLU A 1 163 ? 22.975 -6.250 5.736 1.00 91.50 163 GLU A CA 1
ATOM 1178 C C . GLU A 1 163 ? 22.593 -4.901 6.363 1.00 91.50 163 GLU A C 1
ATOM 1180 O O . GLU A 1 163 ? 21.763 -4.857 7.273 1.00 91.50 163 GLU A O 1
ATOM 1185 N N . ARG A 1 164 ? 23.126 -3.788 5.837 1.00 91.44 164 ARG A N 1
ATOM 1186 C CA . ARG A 1 164 ? 22.757 -2.436 6.291 1.00 91.44 164 ARG A CA 1
ATOM 1187 C C . ARG A 1 164 ? 21.288 -2.115 6.035 1.00 91.44 164 ARG A C 1
ATOM 1189 O O . ARG A 1 164 ? 20.653 -1.532 6.908 1.00 91.44 164 ARG A O 1
ATOM 1196 N N . ALA A 1 165 ? 20.755 -2.487 4.872 1.00 92.00 165 ALA A N 1
ATOM 1197 C CA . ALA A 1 165 ? 19.345 -2.280 4.552 1.00 92.00 165 ALA A CA 1
ATOM 1198 C C . ALA A 1 165 ? 18.432 -3.130 5.451 1.00 92.00 165 ALA A C 1
ATOM 1200 O O . ALA A 1 165 ? 17.448 -2.631 5.982 1.00 92.00 165 ALA A O 1
ATOM 1201 N N . ASN A 1 166 ? 18.782 -4.395 5.697 1.00 94.94 166 ASN A N 1
ATOM 1202 C CA . ASN A 1 166 ? 18.001 -5.283 6.562 1.00 94.94 166 ASN A CA 1
ATOM 1203 C C . ASN A 1 166 ? 17.991 -4.834 8.027 1.00 94.94 166 ASN A C 1
ATOM 1205 O O . ASN A 1 166 ? 16.996 -5.037 8.716 1.00 94.94 166 ASN A O 1
ATOM 1209 N N . ALA A 1 167 ? 19.061 -4.192 8.504 1.00 93.56 167 ALA A N 1
ATOM 1210 C CA . ALA A 1 167 ? 19.141 -3.693 9.876 1.00 93.56 167 ALA A CA 1
ATOM 1211 C C . ALA A 1 167 ? 18.107 -2.596 10.200 1.00 93.56 167 ALA A C 1
ATOM 1213 O O . ALA A 1 167 ? 17.865 -2.323 11.376 1.00 93.56 167 ALA A O 1
ATOM 1214 N N . THR A 1 168 ? 17.503 -1.962 9.189 1.00 90.44 168 THR A N 1
ATOM 1215 C CA . THR A 1 168 ? 16.470 -0.930 9.371 1.00 90.44 168 THR A CA 1
ATOM 1216 C C . THR A 1 168 ? 15.045 -1.463 9.201 1.00 90.44 168 THR A C 1
ATOM 1218 O O . THR A 1 168 ? 14.089 -0.719 9.425 1.00 90.44 168 THR A O 1
ATOM 1221 N N . VAL A 1 169 ? 14.876 -2.735 8.821 1.00 95.12 169 VAL A N 1
ATOM 1222 C CA . VAL A 1 169 ? 13.560 -3.315 8.542 1.00 95.12 169 VAL A CA 1
ATOM 1223 C C . VAL A 1 169 ? 12.794 -3.533 9.839 1.00 95.12 169 VAL A C 1
ATOM 1225 O O . VAL A 1 169 ? 13.204 -4.282 10.724 1.00 95.12 169 VAL A O 1
ATOM 1228 N N . VAL A 1 170 ? 11.632 -2.892 9.928 1.00 96.31 170 VAL A N 1
ATOM 1229 C CA . VAL A 1 170 ? 10.660 -3.143 10.991 1.00 96.31 170 VAL A CA 1
ATOM 1230 C C . VAL A 1 170 ? 9.908 -4.441 10.671 1.00 96.31 170 VAL A C 1
ATOM 1232 O O . VAL A 1 170 ? 9.337 -4.538 9.579 1.00 96.31 170 VAL A O 1
ATOM 1235 N N . PRO A 1 171 ? 9.845 -5.424 11.594 1.00 97.44 171 PRO A N 1
ATOM 1236 C CA . PRO A 1 171 ? 9.018 -6.611 11.411 1.00 97.44 171 PRO A CA 1
ATOM 1237 C C . PRO A 1 171 ? 7.590 -6.218 11.039 1.00 97.44 17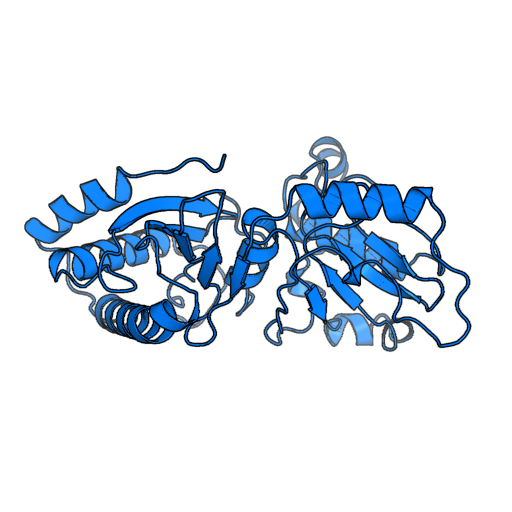1 PRO A C 1
ATOM 1239 O O . PRO A 1 171 ? 6.963 -5.415 11.732 1.00 97.44 171 PRO A O 1
ATOM 1242 N N . THR A 1 172 ? 7.112 -6.745 9.915 1.00 98.31 172 THR A N 1
ATOM 1243 C CA . THR A 1 172 ? 5.837 -6.365 9.303 1.00 98.31 172 THR A CA 1
ATOM 1244 C C . THR A 1 172 ? 5.155 -7.604 8.742 1.00 98.31 172 THR A C 1
ATOM 1246 O O . THR A 1 172 ? 5.814 -8.450 8.139 1.00 98.31 172 THR A O 1
ATOM 1249 N N . ALA A 1 173 ? 3.841 -7.698 8.909 1.00 98.38 173 ALA A N 1
ATOM 1250 C CA . ALA A 1 173 ? 3.007 -8.739 8.324 1.00 98.38 173 ALA A CA 1
ATOM 1251 C C . ALA A 1 173 ? 1.730 -8.112 7.758 1.00 98.38 173 ALA A C 1
ATOM 1253 O O . ALA A 1 173 ? 1.144 -7.219 8.372 1.00 98.38 173 ALA A O 1
ATOM 1254 N N . ARG A 1 174 ? 1.316 -8.561 6.572 1.00 98.31 174 ARG A N 1
ATOM 1255 C CA . ARG A 1 174 ? 0.043 -8.173 5.956 1.00 98.31 174 ARG A CA 1
ATOM 1256 C C . ARG A 1 174 ? -1.048 -9.097 6.486 1.00 98.31 174 ARG A C 1
ATOM 1258 O O . ARG A 1 174 ? -0.834 -10.306 6.507 1.00 98.31 174 ARG A O 1
ATOM 1265 N N . LEU A 1 175 ? -2.183 -8.534 6.881 1.00 98.38 175 LEU A N 1
ATOM 1266 C CA . LEU A 1 175 ? -3.367 -9.321 7.219 1.00 98.38 175 LEU A CA 1
ATOM 1267 C C . LEU A 1 175 ? -4.002 -9.869 5.938 1.00 98.38 175 LEU A C 1
ATOM 1269 O O . LEU A 1 175 ? -3.910 -9.265 4.867 1.00 98.38 175 LEU A O 1
ATOM 1273 N N . SER A 1 176 ? -4.640 -11.022 6.051 1.00 97.00 176 SER A N 1
ATOM 1274 C CA . SER A 1 176 ? -5.289 -11.734 4.953 1.00 97.00 176 SER A CA 1
ATOM 1275 C C . SER A 1 176 ? -6.811 -11.607 4.979 1.00 97.00 176 SER A C 1
ATOM 1277 O O . SER A 1 176 ? -7.448 -11.758 3.936 1.00 97.00 176 SER A O 1
ATOM 1279 N N . SER A 1 177 ? -7.401 -11.302 6.139 1.00 97.25 177 SER A N 1
ATOM 1280 C CA . SER A 1 177 ? -8.848 -11.164 6.310 1.00 97.25 177 SER A CA 1
ATOM 1281 C C . SER A 1 177 ? -9.407 -9.857 5.744 1.00 97.25 177 SER A C 1
ATOM 1283 O O . SER A 1 177 ? -10.604 -9.762 5.465 1.00 97.25 177 SER A O 1
ATOM 1285 N N . VAL A 1 178 ? -8.548 -8.850 5.567 1.00 96.56 178 VAL A N 1
ATOM 1286 C CA . VAL A 1 178 ? -8.895 -7.513 5.081 1.00 96.56 178 VAL A CA 1
ATOM 1287 C C . VAL A 1 178 ? -7.790 -6.942 4.196 1.00 96.56 178 VAL A C 1
ATOM 1289 O O . VAL A 1 178 ? -6.612 -7.259 4.345 1.00 96.56 178 VAL A O 1
ATOM 1292 N N . GLU A 1 179 ? -8.166 -6.053 3.282 1.00 93.31 179 GLU A N 1
ATOM 1293 C CA . GLU A 1 179 ? -7.219 -5.400 2.379 1.00 93.31 179 GLU A CA 1
ATOM 1294 C C . GLU A 1 179 ? -6.403 -4.310 3.089 1.00 93.31 179 GLU A C 1
ATOM 1296 O O . GLU A 1 179 ? -6.922 -3.562 3.921 1.00 93.31 179 GLU A O 1
ATOM 1301 N N . ALA A 1 180 ? -5.122 -4.208 2.719 1.00 96.81 180 ALA A N 1
ATOM 1302 C CA . ALA A 1 180 ? -4.186 -3.153 3.113 1.00 96.81 180 ALA A CA 1
ATOM 1303 C C . ALA A 1 180 ? -4.072 -2.848 4.626 1.00 96.81 180 ALA A C 1
ATOM 1305 O O . ALA A 1 180 ? -3.768 -1.714 5.024 1.00 96.81 180 ALA A O 1
ATOM 1306 N N . ALA A 1 181 ? -4.267 -3.857 5.479 1.00 98.12 181 ALA A N 1
ATOM 1307 C CA . ALA A 1 181 ? -3.938 -3.791 6.900 1.00 98.12 181 ALA A CA 1
ATOM 1308 C C . ALA A 1 181 ? -2.599 -4.482 7.181 1.00 98.12 181 ALA A C 1
ATOM 1310 O O . ALA A 1 181 ? -2.349 -5.603 6.732 1.00 98.12 181 ALA A O 1
ATOM 1311 N N . TYR A 1 182 ? -1.740 -3.807 7.943 1.00 98.56 182 TYR A N 1
ATOM 1312 C CA . TYR A 1 182 ? -0.386 -4.264 8.227 1.00 98.56 182 TYR A CA 1
ATOM 1313 C C . TYR A 1 182 ? -0.100 -4.201 9.725 1.00 98.56 182 TYR A C 1
ATOM 1315 O O . TYR A 1 182 ? -0.133 -3.130 10.343 1.00 98.56 182 TYR A O 1
ATOM 1323 N N . TRP A 1 183 ? 0.199 -5.361 10.303 1.00 98.56 183 TRP A N 1
ATOM 1324 C CA . TRP A 1 183 ? 0.783 -5.481 11.631 1.00 98.56 183 TRP A CA 1
ATOM 1325 C C . TRP A 1 183 ? 2.264 -5.117 11.551 1.00 98.56 183 TRP A C 1
ATOM 1327 O O . TRP A 1 183 ? 2.962 -5.524 10.622 1.00 98.56 183 TRP A O 1
ATOM 1337 N N . THR A 1 184 ? 2.752 -4.341 12.514 1.00 97.75 184 THR A N 1
ATOM 1338 C CA . THR A 1 184 ? 4.145 -3.881 12.572 1.00 97.75 184 THR A CA 1
ATOM 1339 C C . THR A 1 184 ? 4.666 -3.905 14.001 1.00 97.75 184 THR A C 1
ATOM 1341 O O . THR A 1 184 ? 3.915 -3.605 14.933 1.00 97.75 184 THR A O 1
ATOM 1344 N N . GLN A 1 185 ? 5.959 -4.184 14.175 1.00 97.25 185 GLN A N 1
ATOM 1345 C CA . GLN A 1 185 ? 6.614 -4.178 15.485 1.00 97.25 185 GLN A CA 1
ATOM 1346 C C . GLN A 1 185 ? 7.857 -3.268 15.529 1.00 97.25 185 GLN A C 1
ATOM 1348 O O . GLN A 1 185 ? 8.991 -3.750 15.471 1.00 97.25 185 GLN A O 1
ATOM 1353 N N . PRO A 1 186 ? 7.693 -1.936 15.618 1.00 94.00 186 PRO A N 1
ATOM 1354 C CA . PRO A 1 186 ? 8.819 -1.036 15.845 1.00 94.00 186 PRO A CA 1
ATOM 1355 C C . PRO A 1 186 ? 9.321 -1.133 17.297 1.00 94.00 186 PRO A C 1
ATOM 1357 O O . PRO A 1 186 ? 8.705 -0.610 18.232 1.00 94.00 186 PRO A O 1
ATOM 1360 N N . GLY A 1 187 ? 10.475 -1.777 17.484 1.00 92.75 187 GLY A N 1
ATOM 1361 C CA . GLY A 1 187 ? 11.056 -2.022 18.807 1.00 92.75 187 GLY A CA 1
ATOM 1362 C C . GLY A 1 187 ? 10.166 -2.945 19.645 1.00 92.75 187 GLY A C 1
ATOM 1363 O O . GLY A 1 187 ? 9.829 -4.047 19.215 1.00 92.75 187 GLY A O 1
ATOM 1364 N N . ASP A 1 188 ? 9.760 -2.482 20.828 1.00 92.88 188 ASP A N 1
ATOM 1365 C CA . ASP A 1 188 ? 8.899 -3.252 21.741 1.00 92.88 188 ASP A CA 1
ATOM 1366 C C . ASP A 1 188 ? 7.397 -2.992 21.529 1.00 92.88 188 ASP A C 1
ATOM 1368 O O . ASP A 1 188 ? 6.550 -3.644 22.146 1.00 92.88 188 ASP A O 1
ATOM 1372 N N . LYS A 1 189 ? 7.043 -2.018 20.682 1.00 95.69 189 LYS A N 1
ATOM 1373 C CA . LYS A 1 189 ? 5.649 -1.659 20.399 1.00 95.69 189 LYS A CA 1
ATOM 1374 C C . LYS A 1 189 ? 5.116 -2.456 19.224 1.00 95.69 189 LYS A C 1
ATOM 1376 O O . LYS A 1 189 ? 5.864 -2.801 18.318 1.00 95.69 189 LYS A O 1
ATOM 1381 N N . ARG A 1 190 ? 3.804 -2.679 19.224 1.00 97.75 190 ARG A N 1
ATOM 1382 C CA . ARG A 1 190 ? 3.066 -3.318 18.136 1.00 97.75 190 ARG A CA 1
ATOM 1383 C C . ARG A 1 190 ? 1.944 -2.410 17.685 1.00 97.75 190 ARG A C 1
ATOM 1385 O O . ARG A 1 190 ? 1.233 -1.848 18.522 1.00 97.75 190 ARG A O 1
ATOM 1392 N N . HIS A 1 191 ? 1.791 -2.286 16.376 1.00 98.00 191 HIS A N 1
ATOM 1393 C CA . HIS A 1 191 ? 0.733 -1.487 15.786 1.00 98.00 191 HIS A CA 1
ATOM 1394 C C . HIS A 1 191 ? 0.061 -2.219 14.640 1.00 98.00 191 HIS A C 1
ATOM 1396 O O . HIS A 1 191 ? 0.742 -2.858 13.839 1.00 98.00 191 HIS A O 1
ATOM 1402 N N . LEU A 1 192 ? -1.246 -2.016 14.504 1.00 98.44 192 LEU A N 1
ATOM 1403 C CA . LEU A 1 192 ? -1.924 -2.217 13.231 1.00 98.44 192 LEU A CA 1
ATOM 1404 C C . LEU A 1 192 ? -2.042 -0.861 12.535 1.00 98.44 192 LEU A C 1
ATOM 1406 O O . LEU A 1 192 ? -2.582 0.086 13.115 1.00 98.44 192 LEU A O 1
ATOM 1410 N N . ARG A 1 193 ? -1.534 -0.761 11.307 1.00 98.19 193 ARG A N 1
ATOM 1411 C CA . ARG A 1 193 ? -1.731 0.388 10.414 1.00 98.19 193 ARG A CA 1
ATOM 1412 C C . ARG A 1 193 ? -2.585 -0.074 9.246 1.00 98.19 193 ARG A C 1
ATOM 1414 O O . ARG A 1 193 ? -2.227 -1.044 8.583 1.00 98.19 193 ARG A O 1
ATOM 1421 N N . TRP A 1 194 ? -3.700 0.601 9.006 1.00 98.12 194 TRP A N 1
ATOM 1422 C CA . TRP A 1 194 ? -4.666 0.157 8.007 1.00 98.12 194 TRP A CA 1
ATOM 1423 C C . TRP A 1 194 ? -4.963 1.277 7.028 1.00 98.12 194 TRP A C 1
ATOM 1425 O O . TRP A 1 194 ? -5.511 2.302 7.418 1.00 98.12 194 TRP A O 1
ATOM 1435 N N . VAL A 1 195 ? -4.592 1.103 5.762 1.00 97.38 195 VAL A N 1
ATOM 1436 C CA . VAL A 1 195 ? -4.983 2.046 4.713 1.00 97.38 195 VAL A CA 1
ATOM 1437 C C . VAL A 1 195 ? -6.420 1.733 4.321 1.00 97.38 195 VAL A C 1
ATOM 1439 O O . VAL A 1 195 ? -6.690 0.689 3.735 1.00 97.38 195 VAL A O 1
ATOM 1442 N N . LEU A 1 196 ? -7.357 2.607 4.684 1.00 93.38 196 LEU A N 1
ATOM 1443 C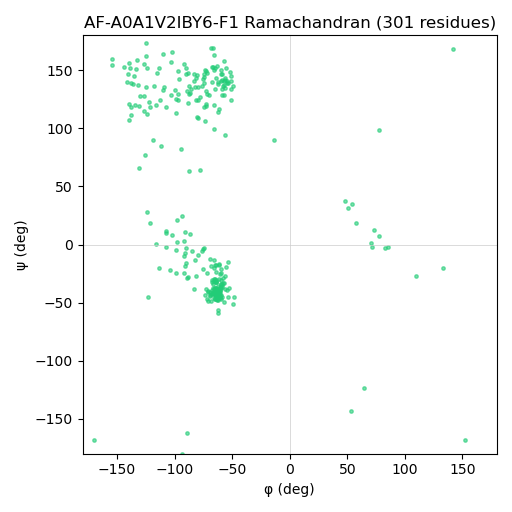 CA . LEU A 1 196 ? -8.765 2.370 4.386 1.00 93.38 196 LEU A CA 1
ATOM 1444 C C . LEU A 1 196 ? -9.117 2.921 2.998 1.00 93.38 196 LEU A C 1
ATOM 1446 O O . LEU A 1 196 ? -8.843 4.098 2.732 1.00 93.38 196 LEU A O 1
ATOM 1450 N N . PRO A 1 197 ? -9.759 2.120 2.126 1.00 86.94 197 PRO A N 1
ATOM 1451 C CA . PRO A 1 197 ? -10.326 2.645 0.897 1.00 86.94 197 PRO A CA 1
ATOM 1452 C C . PRO A 1 197 ? -11.468 3.606 1.226 1.00 86.94 197 PRO A C 1
ATOM 1454 O O . PRO A 1 197 ? -12.187 3.445 2.219 1.00 86.94 197 PRO A O 1
ATOM 1457 N N . PHE A 1 198 ? -11.669 4.592 0.359 1.00 82.81 198 PHE A N 1
ATOM 1458 C CA . PHE A 1 198 ? -12.894 5.376 0.403 1.00 82.81 198 PHE A CA 1
ATOM 1459 C C . PHE A 1 198 ? -14.084 4.561 -0.112 1.00 82.81 198 PHE A C 1
ATOM 1461 O O . PHE A 1 198 ? -13.905 3.694 -0.970 1.00 82.81 198 PHE A O 1
ATOM 1468 N N . PRO A 1 199 ? -15.300 4.828 0.399 1.00 72.25 199 PRO A N 1
ATOM 1469 C CA . PRO A 1 199 ? -16.502 4.200 -0.128 1.00 72.25 199 PRO A CA 1
ATOM 1470 C C . PRO A 1 199 ? -16.626 4.477 -1.631 1.00 72.25 199 PRO A C 1
ATOM 1472 O O . PRO A 1 199 ? -16.314 5.576 -2.099 1.00 72.25 199 PRO A O 1
ATOM 1475 N N . ALA A 1 200 ? -17.081 3.474 -2.389 1.00 65.81 200 ALA A N 1
ATOM 1476 C CA . ALA A 1 200 ? -17.355 3.642 -3.811 1.00 65.81 200 ALA A CA 1
ATOM 1477 C C . ALA A 1 200 ? -18.353 4.796 -4.010 1.00 65.81 200 ALA A C 1
ATOM 1479 O O . ALA A 1 200 ? -19.349 4.899 -3.285 1.00 65.81 200 ALA A O 1
ATOM 1480 N N . GLY A 1 201 ? -18.082 5.676 -4.979 1.00 59.25 201 GLY A N 1
ATOM 1481 C CA . GLY A 1 201 ? -18.957 6.806 -5.280 1.00 59.25 201 GLY A CA 1
ATOM 1482 C C . GLY A 1 201 ? -20.381 6.350 -5.619 1.00 59.25 201 GLY A C 1
ATOM 1483 O O . GLY A 1 201 ? -20.606 5.218 -6.045 1.00 59.25 201 GLY A O 1
ATOM 1484 N N . LYS A 1 202 ? -21.361 7.253 -5.467 1.00 50.47 202 LYS A N 1
ATOM 1485 C CA . LYS A 1 202 ? -22.797 6.972 -5.697 1.00 50.47 202 LYS A CA 1
ATOM 1486 C C . LYS A 1 202 ? -23.117 6.409 -7.092 1.00 50.47 202 LYS A C 1
ATOM 1488 O O . LYS A 1 202 ? -24.153 5.768 -7.236 1.00 50.47 202 LYS A O 1
ATOM 1493 N N . ASP A 1 203 ? -22.218 6.599 -8.058 1.00 45.47 203 ASP A N 1
ATOM 1494 C CA . ASP A 1 203 ? -22.354 6.155 -9.448 1.00 45.47 203 ASP A CA 1
ATOM 1495 C C . ASP A 1 203 ? -21.442 4.960 -9.803 1.00 45.47 203 ASP A C 1
ATOM 1497 O O . ASP A 1 203 ? -21.267 4.638 -10.975 1.00 45.47 203 ASP A O 1
ATOM 1501 N N . GLY A 1 204 ? -20.825 4.300 -8.812 1.00 43.34 204 GLY A N 1
ATOM 1502 C CA . GLY A 1 204 ? -19.917 3.162 -9.029 1.00 43.34 204 GLY A CA 1
ATOM 1503 C C . GLY A 1 204 ? -18.567 3.529 -9.660 1.00 43.34 204 GLY A C 1
ATOM 1504 O O . GLY A 1 204 ? -17.746 2.648 -9.894 1.00 43.34 204 GLY A O 1
ATOM 1505 N N . GLY A 1 205 ? -18.325 4.818 -9.920 1.00 40.25 205 GLY A N 1
ATOM 1506 C CA . GLY A 1 205 ? -17.045 5.339 -10.385 1.00 40.25 205 GLY A CA 1
ATOM 1507 C C . GLY A 1 205 ? -16.039 5.506 -9.244 1.00 40.25 205 GLY A C 1
ATOM 1508 O O . GLY A 1 205 ? -16.369 6.025 -8.176 1.00 40.25 205 GLY A O 1
ATOM 1509 N N . THR A 1 206 ? -14.803 5.080 -9.494 1.00 44.72 206 THR A N 1
ATOM 1510 C CA . THR A 1 206 ? -13.604 5.375 -8.688 1.00 44.72 206 THR A CA 1
ATOM 1511 C C . THR A 1 206 ? -13.028 6.764 -8.986 1.00 44.72 206 THR A C 1
ATOM 1513 O O . THR A 1 206 ? -12.164 7.248 -8.252 1.00 44.72 206 THR A O 1
ATOM 1516 N N . ASP A 1 207 ? -13.541 7.417 -10.031 1.00 40.91 207 ASP A N 1
ATOM 1517 C CA . ASP A 1 207 ? -13.079 8.710 -10.506 1.00 40.91 207 ASP A CA 1
ATOM 1518 C C . ASP A 1 207 ? -13.913 9.869 -9.973 1.00 40.91 207 ASP A C 1
ATOM 1520 O O . ASP A 1 207 ? -15.140 9.825 -9.898 1.00 40.91 207 ASP A O 1
ATOM 1524 N N . LEU A 1 208 ? -13.185 10.946 -9.682 1.00 42.53 208 LEU A N 1
ATOM 1525 C CA . LEU A 1 208 ? -13.602 12.174 -9.016 1.00 42.53 208 LEU A CA 1
ATOM 1526 C C . LEU A 1 208 ? -13.717 12.004 -7.506 1.00 42.53 208 LEU A C 1
ATOM 1528 O O . LEU A 1 208 ? -14.722 11.556 -6.968 1.00 42.53 208 LEU A O 1
ATOM 1532 N N . VAL A 1 209 ? -12.639 12.442 -6.843 1.00 49.12 209 VAL A N 1
ATOM 1533 C CA . VAL A 1 209 ? -12.604 13.048 -5.506 1.00 49.12 209 VAL A CA 1
ATOM 1534 C C . VAL A 1 209 ? -14.012 13.434 -5.058 1.00 49.12 209 VAL A C 1
ATOM 1536 O O . VAL A 1 209 ? -14.483 14.543 -5.315 1.00 49.12 209 VAL A O 1
ATOM 1539 N N . GLY A 1 210 ? -14.703 12.509 -4.396 1.00 51.69 210 GLY A N 1
ATOM 1540 C CA . GLY A 1 210 ? -15.910 12.853 -3.682 1.00 51.69 210 GLY A CA 1
ATOM 1541 C C . GLY A 1 210 ? -15.448 13.770 -2.570 1.00 51.69 210 GLY A C 1
ATOM 1542 O O . GLY A 1 210 ? -14.889 13.292 -1.586 1.00 51.69 210 GLY A O 1
ATOM 1543 N N . ALA A 1 211 ? -15.594 15.083 -2.746 1.00 55.34 211 ALA A N 1
ATOM 1544 C CA . ALA A 1 211 ? -15.484 16.036 -1.656 1.00 55.34 211 ALA A CA 1
ATOM 1545 C C . ALA A 1 211 ? -16.511 15.596 -0.599 1.00 55.34 211 ALA A C 1
ATOM 1547 O O . ALA A 1 211 ? -17.700 15.861 -0.740 1.00 55.34 211 ALA A O 1
ATOM 1548 N N . GLY A 1 212 ? -16.064 14.803 0.375 1.00 75.44 212 GLY A N 1
ATOM 1549 C CA . GLY A 1 212 ? -16.932 14.124 1.333 1.00 75.44 212 GLY A CA 1
ATOM 1550 C C . GLY A 1 212 ? -16.640 12.640 1.564 1.00 75.44 212 GLY A C 1
ATOM 1551 O O . GLY A 1 212 ? -17.011 12.162 2.620 1.00 75.44 212 GLY A O 1
ATOM 1552 N N . ALA A 1 213 ? -15.942 11.914 0.683 1.00 83.94 213 ALA A N 1
ATOM 1553 C CA . ALA A 1 213 ? -15.681 10.480 0.894 1.00 83.94 213 ALA A CA 1
ATOM 1554 C C . ALA A 1 213 ? -14.781 10.222 2.119 1.00 83.94 213 ALA A C 1
ATOM 1556 O O . ALA A 1 213 ? -15.020 9.302 2.900 1.00 83.94 213 ALA A O 1
ATOM 1557 N N . GLU A 1 214 ? -13.793 11.097 2.341 1.00 87.56 214 GLU A N 1
ATOM 1558 C CA . GLU A 1 214 ? -13.033 11.120 3.594 1.00 87.56 214 GLU A CA 1
ATOM 1559 C C . GLU A 1 214 ? -13.943 11.443 4.789 1.00 87.56 214 GLU A C 1
ATOM 1561 O O . GLU A 1 214 ? -13.867 10.777 5.815 1.00 87.56 214 GLU A O 1
ATOM 1566 N N . GLU A 1 215 ? -14.832 12.434 4.666 1.00 88.31 215 GLU A N 1
ATOM 1567 C CA . GLU A 1 215 ? -15.743 12.816 5.751 1.00 88.31 215 GLU A CA 1
ATOM 1568 C C . GLU A 1 215 ? -16.729 11.689 6.097 1.00 88.31 215 GLU A C 1
ATOM 1570 O O . GLU A 1 215 ? -16.986 11.467 7.277 1.00 88.31 215 GLU A O 1
ATOM 1575 N N . GLU A 1 216 ? -17.223 10.946 5.102 1.00 90.25 216 GLU A N 1
ATOM 1576 C CA . GLU A 1 216 ? -18.061 9.751 5.261 1.00 90.25 216 GLU A CA 1
ATOM 1577 C C . GLU A 1 216 ? -17.302 8.636 5.991 1.00 90.25 216 GLU A C 1
ATOM 1579 O O . GLU A 1 216 ? -17.839 8.020 6.913 1.00 90.25 216 GLU A O 1
ATOM 1584 N N . LEU A 1 217 ? -16.028 8.416 5.651 1.00 91.06 217 LEU A N 1
ATOM 1585 C CA . LEU A 1 217 ? -15.179 7.457 6.356 1.00 91.06 217 LEU A CA 1
ATOM 1586 C C . LEU A 1 217 ? -14.918 7.879 7.812 1.00 91.06 217 LEU A C 1
ATOM 1588 O O . LEU A 1 217 ? -14.974 7.054 8.724 1.00 91.06 217 LEU A O 1
ATOM 1592 N N . LEU A 1 218 ? -14.654 9.165 8.053 1.00 91.44 218 LEU A N 1
ATOM 1593 C CA . LEU A 1 218 ? -14.452 9.708 9.400 1.00 91.44 218 LEU A CA 1
ATOM 1594 C C . LEU A 1 218 ? -15.736 9.646 10.238 1.00 91.44 218 LEU A C 1
ATOM 1596 O O . LEU A 1 218 ? -15.674 9.350 11.435 1.00 91.44 218 LEU A O 1
ATOM 1600 N N . ASP A 1 219 ? -16.892 9.886 9.621 1.00 93.50 219 ASP A N 1
ATOM 1601 C CA . ASP A 1 219 ? -18.206 9.673 10.226 1.00 93.50 219 ASP A CA 1
ATOM 1602 C C . ASP A 1 219 ? -18.386 8.202 10.602 1.00 93.50 219 ASP A C 1
ATOM 1604 O O . ASP A 1 219 ? -18.797 7.911 11.727 1.00 93.50 219 ASP A O 1
ATOM 1608 N N . ALA A 1 220 ? -18.026 7.279 9.707 1.00 94.31 220 ALA A N 1
ATOM 1609 C CA . ALA A 1 220 ? -18.155 5.851 9.953 1.00 94.31 220 ALA A CA 1
ATOM 1610 C C . ALA A 1 220 ? -17.290 5.380 11.128 1.00 94.31 220 ALA A C 1
ATOM 1612 O O . ALA A 1 220 ? -17.794 4.745 12.058 1.00 94.31 220 ALA A O 1
ATOM 1613 N N . LEU A 1 221 ? -16.018 5.787 11.151 1.00 94.62 221 LEU A N 1
ATOM 1614 C CA . LEU A 1 221 ? -15.112 5.539 12.274 1.00 94.62 221 LEU A CA 1
ATOM 1615 C C . LEU A 1 221 ? -15.675 6.095 13.588 1.00 94.62 221 LEU A C 1
ATOM 1617 O O . LEU A 1 221 ? -15.554 5.449 14.629 1.00 94.62 221 LEU A O 1
ATOM 1621 N N . ALA A 1 222 ? -16.323 7.264 13.557 1.00 95.00 222 ALA A N 1
ATOM 1622 C CA . ALA A 1 222 ? -16.939 7.849 14.741 1.00 95.00 222 ALA A CA 1
ATOM 1623 C C . ALA A 1 222 ? -18.127 7.023 15.257 1.00 95.00 222 ALA A C 1
ATOM 1625 O O . ALA A 1 222 ? -18.223 6.825 16.466 1.00 95.00 222 ALA A O 1
ATOM 1626 N N . ARG A 1 223 ? -19.003 6.503 14.384 1.00 96.12 223 ARG A N 1
ATOM 1627 C CA . ARG A 1 223 ? -20.133 5.661 14.832 1.00 96.12 223 ARG A CA 1
ATOM 1628 C C . ARG A 1 223 ? -19.661 4.32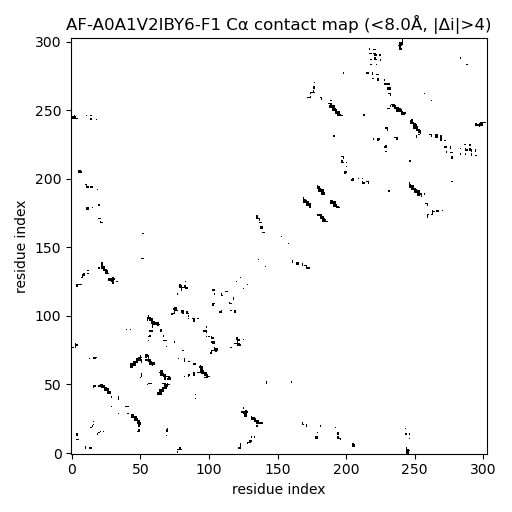0 15.374 1.00 96.12 223 ARG A C 1
ATOM 1630 O O . ARG A 1 223 ? -20.120 3.903 16.434 1.00 96.12 223 ARG A O 1
ATOM 1637 N N . VAL A 1 224 ? -18.704 3.686 14.698 1.00 96.56 224 VAL A N 1
ATOM 1638 C CA . VAL A 1 224 ? -18.083 2.440 15.170 1.00 96.56 224 VAL A CA 1
ATOM 1639 C C . VAL A 1 224 ? -17.401 2.659 16.526 1.00 96.56 224 VAL A C 1
ATOM 1641 O O . VAL A 1 224 ? -17.535 1.836 17.432 1.00 96.56 224 VAL A O 1
ATOM 1644 N N . ALA A 1 225 ? -16.740 3.804 16.723 1.00 95.69 225 ALA A N 1
ATOM 1645 C CA . ALA A 1 225 ? -16.173 4.180 18.016 1.00 95.69 225 ALA A CA 1
ATOM 1646 C C . ALA A 1 225 ? -17.239 4.414 19.096 1.00 95.69 225 ALA A C 1
ATOM 1648 O O . ALA A 1 225 ? -17.064 3.943 20.218 1.00 95.69 225 ALA A O 1
ATOM 1649 N N . THR A 1 226 ? -18.342 5.102 18.780 1.00 96.56 226 THR A N 1
ATOM 1650 C CA . THR A 1 226 ? -19.473 5.295 19.707 1.00 96.56 226 THR A CA 1
ATOM 1651 C C . THR A 1 226 ? -20.092 3.961 20.129 1.00 96.56 226 THR A C 1
ATOM 1653 O O . THR A 1 226 ? -20.447 3.801 21.292 1.00 96.56 226 THR A O 1
ATOM 1656 N N . ALA A 1 227 ? -20.154 2.980 19.227 1.00 95.81 227 ALA A N 1
ATOM 1657 C CA . ALA A 1 227 ? -20.616 1.625 19.528 1.00 95.81 227 ALA A CA 1
ATOM 1658 C C . ALA A 1 227 ? -19.597 0.774 20.318 1.00 95.81 227 ALA A C 1
ATOM 1660 O O . ALA A 1 227 ? -19.889 -0.372 20.652 1.00 95.81 227 ALA A O 1
ATOM 1661 N N . GLY A 1 228 ? -18.400 1.298 20.608 1.00 94.69 228 GLY A N 1
ATOM 1662 C CA . GLY A 1 228 ? -17.333 0.555 21.287 1.00 94.69 228 GLY A CA 1
ATOM 1663 C C . GLY A 1 228 ? -16.649 -0.501 20.413 1.00 94.69 228 GLY A C 1
ATOM 1664 O O . GLY A 1 228 ? -15.887 -1.311 20.930 1.00 94.69 228 GLY A O 1
ATOM 1665 N N . ALA A 1 229 ? -16.889 -0.483 19.100 1.00 96.19 229 ALA A N 1
ATOM 1666 C CA . ALA A 1 229 ? -16.400 -1.481 18.152 1.00 96.19 229 ALA A CA 1
ATOM 1667 C C . ALA A 1 229 ? -15.127 -1.046 17.398 1.00 96.19 229 ALA A C 1
ATOM 1669 O O . ALA A 1 229 ? -14.633 -1.797 16.565 1.00 96.19 229 ALA A O 1
ATOM 1670 N N . LEU A 1 230 ? -14.560 0.141 17.678 1.00 96.62 230 LEU A N 1
ATOM 1671 C CA . LEU A 1 230 ? -13.323 0.626 17.036 1.00 96.62 230 LEU A CA 1
ATOM 1672 C C . LEU A 1 230 ? -12.072 -0.036 17.643 1.00 96.62 230 LEU A C 1
ATOM 1674 O O . LEU A 1 230 ? -11.226 0.615 18.262 1.00 96.62 230 LEU A O 1
ATOM 1678 N N . THR A 1 231 ? -11.973 -1.347 17.470 1.00 96.88 231 THR A N 1
ATOM 1679 C CA . THR A 1 231 ? -10.936 -2.224 18.015 1.00 96.88 231 THR A CA 1
ATOM 1680 C C . THR A 1 231 ? -10.511 -3.241 16.960 1.00 96.88 231 THR A C 1
ATOM 1682 O O . THR A 1 231 ? -11.295 -3.594 16.086 1.00 96.88 231 THR A O 1
ATOM 1685 N N . VAL A 1 232 ? -9.268 -3.703 17.044 1.00 97.56 232 VAL A N 1
ATOM 1686 C CA . VAL A 1 232 ? -8.680 -4.740 16.178 1.00 97.56 232 VAL A CA 1
ATOM 1687 C C . VAL A 1 232 ? -8.140 -5.907 17.005 1.00 97.56 232 VAL A C 1
ATOM 1689 O O . VAL A 1 232 ? -7.206 -6.591 16.609 1.00 97.56 232 VAL A O 1
ATOM 1692 N N . GLY A 1 233 ? -8.735 -6.122 18.179 1.00 95.50 233 GLY A N 1
ATOM 1693 C CA . GLY A 1 233 ? -8.405 -7.219 19.082 1.00 95.50 233 GLY A CA 1
ATOM 1694 C C . GLY A 1 233 ? -8.452 -6.798 20.543 1.00 95.50 233 GLY A C 1
ATOM 1695 O O . GLY A 1 233 ? -8.534 -5.608 20.873 1.00 95.50 233 GLY A O 1
ATOM 1696 N N . GLU A 1 234 ? -8.410 -7.783 21.436 1.00 94.12 234 GLU A N 1
ATOM 1697 C CA . GLU A 1 234 ? -8.341 -7.532 22.873 1.00 94.12 234 GLU A CA 1
ATOM 1698 C C . GLU A 1 234 ? -7.098 -6.697 23.220 1.00 94.12 234 GLU A C 1
ATOM 1700 O O . GLU A 1 234 ? -6.013 -6.887 22.673 1.00 94.12 234 GLU A O 1
ATOM 1705 N N . GLY A 1 235 ? -7.269 -5.701 24.092 1.00 94.81 235 GLY A N 1
ATOM 1706 C CA . GLY A 1 235 ? -6.187 -4.793 24.478 1.00 94.81 235 GLY A CA 1
ATOM 1707 C C . GLY A 1 235 ? -5.752 -3.799 23.394 1.00 94.81 235 GLY A C 1
ATOM 1708 O O . GLY A 1 235 ? -4.899 -2.954 23.674 1.00 94.81 235 GLY A O 1
ATOM 1709 N N . SER A 1 236 ? -6.337 -3.839 22.189 1.00 97.25 236 SER A N 1
ATOM 1710 C CA . SER A 1 236 ? -6.028 -2.857 21.152 1.00 97.25 236 SER A CA 1
ATOM 1711 C C . SER A 1 236 ? -6.627 -1.484 21.476 1.00 97.25 236 SER A C 1
ATOM 1713 O O . SER A 1 236 ? -7.687 -1.354 22.097 1.00 97.25 236 SER A O 1
ATOM 1715 N N . ARG A 1 237 ? -5.939 -0.423 21.056 1.00 96.25 237 ARG A N 1
ATOM 1716 C CA . ARG A 1 237 ? -6.347 0.959 21.321 1.00 96.25 237 ARG A CA 1
ATOM 1717 C C . ARG A 1 237 ? -6.152 1.817 20.087 1.00 96.25 237 ARG A C 1
ATOM 1719 O O . ARG A 1 237 ? -5.020 2.055 19.680 1.00 96.25 237 ARG A O 1
ATOM 1726 N N . PHE A 1 238 ? -7.239 2.380 19.561 1.00 96.44 238 PHE A N 1
ATOM 1727 C CA . PHE A 1 238 ? -7.158 3.386 18.503 1.00 96.44 238 PHE A CA 1
ATOM 1728 C C . PHE A 1 238 ? -6.390 4.624 18.990 1.00 96.44 238 PHE A C 1
ATOM 1730 O O . PHE A 1 238 ? -6.819 5.328 19.920 1.00 96.44 238 PHE A O 1
ATOM 1737 N N . VAL A 1 239 ? -5.249 4.901 18.362 1.00 95.12 239 VAL A N 1
ATOM 1738 C CA . VAL A 1 239 ? -4.356 5.998 18.763 1.00 95.12 239 VAL A CA 1
ATOM 1739 C C . VAL A 1 239 ? -4.533 7.252 17.924 1.00 95.12 239 VAL A C 1
ATOM 1741 O O . VAL A 1 239 ? -4.263 8.346 18.419 1.00 95.12 239 VAL A O 1
ATOM 1744 N N . GLY A 1 240 ? -5.035 7.112 16.702 1.00 95.12 240 GLY A N 1
ATOM 1745 C CA . GLY A 1 240 ? -5.226 8.215 15.777 1.00 95.12 240 GLY A CA 1
ATOM 1746 C C . GLY A 1 240 ? -5.161 7.763 14.328 1.00 95.12 240 GLY A C 1
ATOM 1747 O O . GLY A 1 240 ? -5.167 6.571 14.031 1.00 95.12 240 GLY A O 1
ATOM 1748 N N . SER A 1 241 ? -5.088 8.733 13.426 1.00 94.06 241 SER A N 1
ATOM 1749 C CA . SER A 1 241 ? -4.889 8.493 11.998 1.00 94.06 241 SER A CA 1
ATOM 1750 C C . SER A 1 241 ? -3.925 9.512 11.404 1.00 94.06 241 SER A C 1
ATOM 1752 O O . SER A 1 241 ? -3.768 10.615 11.929 1.00 94.06 241 SER A O 1
ATOM 1754 N N . PHE A 1 242 ? -3.283 9.167 10.299 1.00 93.00 242 PHE A N 1
ATOM 1755 C CA . PHE A 1 242 ? -2.584 10.124 9.438 1.00 93.00 242 PHE A CA 1
ATOM 1756 C C . PHE A 1 242 ? -3.107 9.998 8.008 1.00 93.00 242 PHE A C 1
ATOM 1758 O O . PHE A 1 242 ? -3.956 9.150 7.727 1.00 93.00 242 PHE A O 1
ATOM 1765 N N . ARG A 1 243 ? -2.663 10.894 7.124 1.00 91.12 243 ARG A N 1
ATOM 1766 C CA . ARG A 1 243 ? -3.003 10.843 5.700 1.00 91.12 243 ARG A CA 1
ATOM 1767 C C . ARG A 1 243 ? -1.773 10.441 4.907 1.00 91.12 243 ARG A C 1
ATOM 1769 O O . ARG A 1 243 ? -0.693 10.971 5.156 1.00 91.12 243 ARG A O 1
ATOM 1776 N N . ALA A 1 244 ? -1.970 9.538 3.964 1.00 91.88 244 ALA A N 1
ATOM 1777 C CA . ALA A 1 244 ? -0.953 9.031 3.058 1.00 91.88 244 ALA A CA 1
ATOM 1778 C C . ALA A 1 244 ? -1.564 9.019 1.661 1.00 91.88 244 ALA A C 1
ATOM 1780 O O . ALA A 1 244 ? -2.620 8.419 1.476 1.00 91.88 244 ALA A O 1
ATOM 1781 N N . ASP A 1 245 ? -0.960 9.751 0.721 1.00 91.31 245 ASP A N 1
ATOM 1782 C CA . ASP A 1 245 ? -1.410 9.803 -0.677 1.00 91.31 245 ASP A CA 1
ATOM 1783 C C . ASP A 1 245 ? -2.925 10.029 -0.851 1.00 91.31 245 ASP A C 1
ATOM 1785 O O . ASP A 1 245 ? -3.583 9.470 -1.724 1.00 91.31 245 ASP A O 1
ATOM 1789 N N . GLY A 1 246 ? -3.491 10.870 0.019 1.00 89.06 246 GLY A N 1
ATOM 1790 C CA . GLY A 1 246 ? -4.905 11.235 0.005 1.00 89.06 246 GLY A CA 1
ATOM 1791 C C . GLY A 1 246 ? -5.869 10.197 0.587 1.00 89.06 246 GLY A C 1
ATOM 1792 O O . GLY A 1 246 ? -7.072 10.436 0.524 1.00 89.06 246 GLY A O 1
ATOM 1793 N N . LEU A 1 247 ? -5.375 9.114 1.192 1.00 92.31 247 LEU A N 1
ATOM 1794 C CA . LEU A 1 247 ? -6.157 8.168 1.993 1.00 92.31 247 LEU A CA 1
ATOM 1795 C C . LEU A 1 247 ? -5.944 8.371 3.497 1.00 92.31 247 LEU A C 1
ATOM 1797 O O . LEU A 1 247 ? -4.924 8.905 3.941 1.00 92.31 247 LEU A O 1
ATOM 1801 N N . VAL A 1 248 ? -6.921 7.924 4.290 1.00 92.81 248 VAL A N 1
ATOM 1802 C CA . VAL A 1 248 ? -6.844 7.913 5.757 1.00 92.81 248 VAL A CA 1
ATOM 1803 C C . VAL A 1 248 ? -6.233 6.595 6.214 1.00 92.81 248 VAL A C 1
ATOM 1805 O O . VAL A 1 248 ? -6.672 5.521 5.803 1.00 92.81 248 VAL A O 1
ATOM 1808 N N . VAL A 1 249 ? -5.257 6.685 7.117 1.00 96.06 249 VAL A N 1
ATOM 1809 C CA . VAL A 1 249 ? -4.587 5.528 7.716 1.00 96.06 249 VAL A CA 1
ATOM 1810 C C . VAL A 1 249 ? -4.802 5.528 9.229 1.00 96.06 249 VAL A C 1
ATOM 1812 O O . VAL A 1 249 ? -4.034 6.160 9.966 1.00 96.06 249 VAL A O 1
ATOM 1815 N N . PRO A 1 250 ? -5.874 4.887 9.726 1.00 96.50 250 PRO A N 1
ATOM 1816 C CA . PRO A 1 250 ? -6.046 4.594 11.142 1.00 96.50 250 PRO A CA 1
ATOM 1817 C C . PRO A 1 250 ? -4.923 3.723 11.712 1.00 96.50 250 PRO A C 1
ATOM 1819 O O . PRO A 1 250 ? -4.376 2.848 11.034 1.00 96.50 250 PRO A O 1
ATOM 1822 N N . VAL A 1 251 ? -4.597 3.964 12.982 1.00 97.56 251 VAL A N 1
ATOM 1823 C CA . VAL A 1 251 ? -3.559 3.234 13.713 1.00 97.56 251 VAL A CA 1
ATOM 1824 C C . VAL A 1 251 ? -4.081 2.791 15.075 1.00 97.56 251 VAL A C 1
ATOM 1826 O O . VAL A 1 251 ? -4.700 3.571 15.811 1.00 97.56 251 VAL A O 1
ATOM 1829 N N . TRP A 1 252 ? -3.763 1.551 15.435 1.00 98.25 252 TRP A N 1
ATOM 1830 C CA . TRP A 1 252 ? -4.013 0.978 16.753 1.00 98.25 252 TRP A CA 1
ATOM 1831 C C . TRP A 1 252 ? -2.697 0.589 17.415 1.00 98.25 252 TRP A C 1
ATOM 1833 O O . TRP A 1 252 ? -1.847 -0.013 16.767 1.00 98.25 252 TRP A O 1
ATOM 1843 N N . ASP A 1 253 ? -2.543 0.903 18.700 1.00 97.88 253 ASP A N 1
ATOM 1844 C CA . ASP A 1 253 ? -1.588 0.196 19.559 1.00 97.88 253 ASP A CA 1
ATOM 1845 C C . ASP A 1 253 ? -2.174 -1.178 19.882 1.00 97.88 253 ASP A C 1
ATOM 1847 O O . ASP A 1 253 ? -3.373 -1.278 20.155 1.00 97.88 253 ASP A O 1
ATOM 1851 N N . LEU A 1 254 ? -1.339 -2.211 19.865 1.00 98.38 254 LEU A N 1
ATOM 1852 C CA . LEU A 1 254 ? -1.735 -3.588 20.156 1.00 98.38 254 LEU A CA 1
ATOM 1853 C C . LEU A 1 254 ? -1.160 -4.060 21.496 1.00 98.38 254 LEU A C 1
ATOM 1855 O O . LEU A 1 254 ? -0.230 -3.454 22.039 1.00 98.38 254 LEU A O 1
ATOM 1859 N N . ALA A 1 255 ? -1.707 -5.160 22.015 1.00 96.44 255 ALA A N 1
ATOM 1860 C CA . ALA A 1 255 ? -1.159 -5.828 23.190 1.00 96.44 255 ALA A CA 1
ATOM 1861 C C . ALA A 1 255 ? 0.296 -6.298 22.940 1.00 96.44 255 ALA A C 1
ATOM 1863 O O . ALA A 1 255 ? 0.658 -6.590 21.796 1.00 96.44 255 ALA A O 1
ATOM 1864 N N . PRO A 1 256 ? 1.156 -6.376 23.977 1.00 94.12 256 PRO A N 1
ATOM 1865 C CA . PRO A 1 256 ? 2.562 -6.763 23.821 1.00 94.12 256 PRO A CA 1
ATOM 1866 C C . PRO A 1 256 ? 2.805 -8.166 23.256 1.00 94.12 256 PRO A C 1
ATOM 1868 O O . PRO A 1 256 ? 3.917 -8.452 22.835 1.00 94.12 256 PRO A O 1
ATOM 1871 N N . ASP A 1 257 ? 1.816 -9.046 23.271 1.00 93.69 257 ASP A N 1
ATOM 1872 C CA . ASP A 1 257 ? 1.869 -10.414 22.754 1.00 93.69 257 ASP A CA 1
ATOM 1873 C C . ASP A 1 257 ? 1.078 -10.596 21.450 1.00 93.69 257 ASP A C 1
ATOM 1875 O O . ASP A 1 257 ? 1.141 -11.669 20.860 1.00 93.69 257 ASP A O 1
ATOM 1879 N N . ALA A 1 258 ? 0.408 -9.548 20.955 1.00 96.56 258 ALA A N 1
ATOM 1880 C CA . ALA A 1 258 ? -0.363 -9.613 19.719 1.00 96.56 258 ALA A CA 1
ATOM 1881 C C . ALA A 1 258 ? 0.544 -9.852 18.500 1.00 96.56 258 ALA A C 1
ATOM 1883 O O . ALA A 1 258 ? 1.420 -9.039 18.178 1.00 96.56 258 ALA A O 1
ATOM 1884 N N . ASP A 1 259 ? 0.315 -10.950 17.798 1.00 96.44 259 ASP A N 1
ATOM 1885 C CA . ASP A 1 259 ? 0.830 -11.211 16.456 1.00 96.44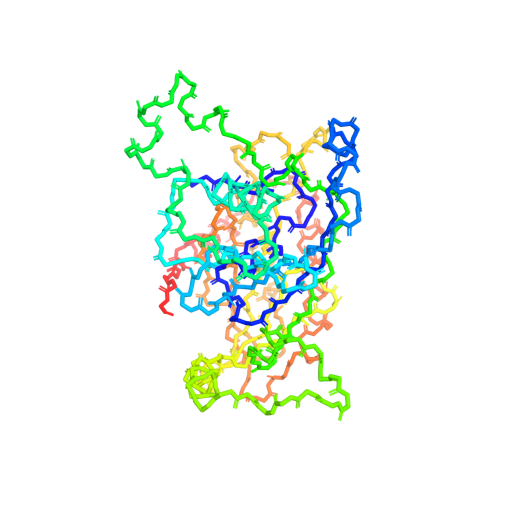 259 ASP A CA 1
ATOM 1886 C C . ASP A 1 259 ? -0.188 -10.794 15.377 1.00 96.44 259 ASP A C 1
ATOM 1888 O O . ASP A 1 259 ? -1.263 -10.265 15.672 1.00 96.44 259 ASP A O 1
ATOM 1892 N N . ALA A 1 260 ? 0.173 -10.987 14.107 1.00 97.06 260 ALA A N 1
ATOM 1893 C CA . ALA A 1 260 ? -0.706 -10.666 12.987 1.00 97.06 260 ALA A CA 1
ATOM 1894 C C . ALA A 1 260 ? -1.981 -11.525 12.990 1.00 97.06 260 ALA A C 1
ATOM 1896 O O . ALA A 1 260 ? -3.069 -10.986 12.799 1.00 97.06 260 ALA A O 1
ATOM 1897 N N . ASP A 1 261 ? -1.850 -12.823 13.281 1.00 97.88 261 ASP A N 1
ATOM 1898 C CA . ASP A 1 261 ? -2.956 -13.786 13.274 1.00 97.88 261 ASP A CA 1
ATOM 1899 C C . ASP A 1 261 ? -4.035 -13.419 14.304 1.00 97.88 261 ASP A C 1
ATOM 1901 O O . ASP A 1 261 ? -5.229 -13.467 14.003 1.00 97.88 261 ASP A O 1
ATOM 1905 N N . SER A 1 262 ? -3.641 -12.959 15.495 1.00 97.75 262 SER A N 1
ATOM 1906 C CA . SER A 1 262 ? -4.581 -12.498 16.527 1.00 97.75 262 SER A CA 1
ATOM 1907 C C . SER A 1 262 ? -5.386 -11.253 16.125 1.00 97.75 262 SER A C 1
ATOM 1909 O O . SER A 1 262 ? -6.427 -10.977 16.725 1.00 97.75 262 SER A O 1
ATOM 1911 N N . CYS A 1 263 ? -4.944 -10.515 15.099 1.00 98.12 263 CYS A N 1
ATOM 1912 C CA . CYS A 1 263 ? -5.652 -9.355 14.559 1.00 98.12 263 CYS A CA 1
ATOM 1913 C C . CYS A 1 263 ? -6.637 -9.717 13.433 1.00 98.12 263 CYS A C 1
ATOM 1915 O O . CYS A 1 263 ? -7.490 -8.891 13.110 1.00 98.12 263 CYS A O 1
ATOM 1917 N N . GLU A 1 264 ? -6.551 -10.911 12.832 1.00 98.44 264 GLU A N 1
ATOM 1918 C CA . GLU A 1 264 ? -7.292 -11.263 11.609 1.00 98.44 264 GLU A CA 1
ATOM 1919 C C . GLU A 1 264 ? -8.815 -11.233 11.806 1.00 98.44 264 GLU A C 1
ATOM 1921 O O . GLU A 1 264 ? -9.524 -10.512 11.100 1.00 98.44 264 GLU A O 1
ATOM 1926 N N . GLU A 1 265 ? -9.335 -11.986 12.778 1.00 98.50 265 GLU A N 1
ATOM 1927 C CA . GLU A 1 265 ? -10.776 -12.037 13.062 1.00 98.50 265 GLU A CA 1
ATOM 1928 C C . GLU A 1 265 ? -11.321 -10.678 13.553 1.00 98.50 265 GLU A C 1
ATOM 1930 O O . GLU A 1 265 ? -12.318 -10.201 12.997 1.00 98.50 265 GLU A O 1
ATOM 1935 N N . PRO A 1 266 ? -10.675 -9.983 14.513 1.00 98.25 266 PRO A N 1
ATOM 1936 C CA . PRO A 1 266 ? -11.113 -8.652 14.923 1.00 98.25 266 PRO A CA 1
ATOM 1937 C C . PRO A 1 266 ? -11.092 -7.607 13.801 1.00 98.25 266 PRO A C 1
ATOM 1939 O O . PRO A 1 266 ? -11.996 -6.774 13.729 1.00 98.25 266 PRO A O 1
ATOM 1942 N N . ALA A 1 267 ? -10.092 -7.635 12.914 1.00 98.31 267 ALA A N 1
ATOM 1943 C CA . ALA A 1 267 ? -10.031 -6.721 11.776 1.00 98.31 267 ALA A CA 1
ATOM 1944 C C . ALA A 1 267 ? -11.179 -6.982 10.791 1.00 98.31 267 ALA A C 1
ATOM 1946 O O . ALA A 1 267 ? -11.828 -6.031 10.353 1.00 98.31 267 ALA A O 1
ATOM 1947 N N . ALA A 1 268 ? -11.503 -8.247 10.506 1.00 98.38 268 ALA A N 1
ATOM 1948 C CA . ALA A 1 268 ? -12.659 -8.598 9.681 1.00 98.38 268 ALA A CA 1
ATOM 1949 C C . ALA A 1 268 ? -13.981 -8.118 10.305 1.00 98.38 268 ALA A C 1
ATOM 1951 O O . ALA A 1 268 ? -14.828 -7.549 9.612 1.00 98.38 268 ALA A O 1
ATOM 1952 N N . ALA A 1 269 ? -14.142 -8.278 11.622 1.00 98.25 269 ALA A N 1
ATOM 1953 C CA . ALA A 1 269 ? -15.307 -7.770 12.344 1.00 98.25 269 ALA A CA 1
ATOM 1954 C C . ALA A 1 269 ? -15.402 -6.234 12.274 1.00 98.25 269 ALA A C 1
ATOM 1956 O O . ALA A 1 269 ? -16.482 -5.691 12.026 1.00 98.25 269 ALA A O 1
ATOM 1957 N N . LEU A 1 270 ? -14.276 -5.528 12.425 1.00 97.88 270 LEU A N 1
ATOM 1958 C CA . LEU A 1 270 ? -14.219 -4.074 12.275 1.00 97.88 270 LEU A CA 1
ATOM 1959 C C . LEU A 1 270 ? -14.566 -3.632 10.844 1.00 97.88 270 LEU A C 1
ATOM 1961 O O . LEU A 1 270 ? -15.328 -2.679 10.675 1.00 97.88 270 LEU A O 1
ATOM 1965 N N . ARG A 1 271 ? -14.064 -4.326 9.812 1.00 97.00 271 ARG A N 1
ATOM 1966 C CA . ARG A 1 271 ? -14.432 -4.070 8.407 1.00 97.00 271 ARG A CA 1
ATOM 1967 C C . ARG A 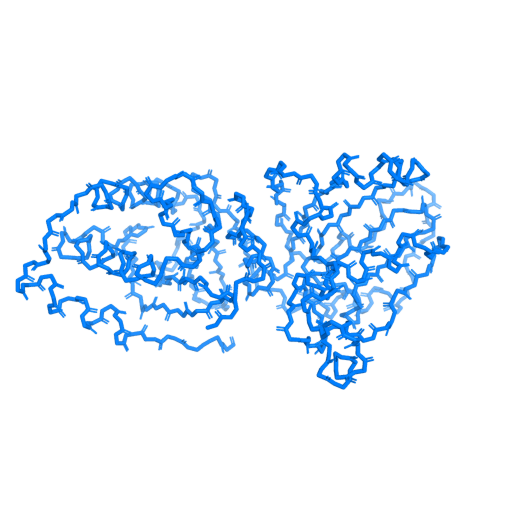1 271 ? -15.938 -4.202 8.205 1.00 97.00 271 ARG A C 1
ATOM 1969 O O . ARG A 1 271 ? -16.549 -3.276 7.679 1.00 97.00 271 ARG A O 1
ATOM 1976 N N . ALA A 1 272 ? -16.537 -5.293 8.681 1.00 96.56 272 ALA A N 1
ATOM 1977 C CA . ALA A 1 272 ? -17.974 -5.521 8.559 1.00 96.56 272 ALA A CA 1
ATOM 1978 C C . ALA A 1 272 ? -18.798 -4.422 9.256 1.00 96.56 272 ALA A C 1
ATOM 1980 O O . ALA A 1 272 ? -19.757 -3.909 8.681 1.00 96.56 272 ALA A O 1
ATOM 1981 N N . ALA A 1 273 ? -18.388 -3.995 10.456 1.00 96.38 273 ALA A N 1
ATOM 1982 C CA . ALA A 1 273 ? -19.036 -2.893 11.167 1.00 96.38 273 ALA A CA 1
ATOM 1983 C C . ALA A 1 273 ? -18.903 -1.552 10.420 1.00 96.38 273 ALA A C 1
ATOM 1985 O O . ALA A 1 273 ? -19.847 -0.760 10.384 1.00 96.38 273 ALA A O 1
ATOM 1986 N N . LEU A 1 274 ? -17.745 -1.289 9.802 1.00 95.00 274 LEU A N 1
ATOM 1987 C CA . LEU A 1 274 ? -17.544 -0.111 8.956 1.00 95.00 274 LEU A CA 1
ATOM 1988 C C . LEU A 1 274 ? -18.437 -0.150 7.711 1.00 95.00 274 LEU A C 1
ATOM 1990 O O . LEU A 1 274 ? -19.028 0.874 7.378 1.00 95.00 274 LEU A O 1
ATOM 1994 N N . ASP A 1 275 ? -18.569 -1.303 7.050 1.00 93.19 275 ASP A N 1
ATOM 1995 C CA . ASP A 1 275 ? -19.453 -1.476 5.888 1.00 93.19 275 ASP A CA 1
ATOM 1996 C C . ASP A 1 275 ? -20.919 -1.209 6.230 1.00 93.19 275 ASP A C 1
ATOM 1998 O O . ASP A 1 275 ? -21.598 -0.465 5.518 1.00 93.19 275 ASP A O 1
ATOM 2002 N N . GLU A 1 276 ? -21.396 -1.759 7.347 1.00 93.00 276 GLU A N 1
ATOM 2003 C CA . GLU A 1 276 ? -22.763 -1.539 7.824 1.00 93.00 276 GLU A CA 1
ATOM 2004 C C . GLU A 1 276 ? -23.028 -0.051 8.080 1.00 93.00 276 GLU A C 1
ATOM 2006 O O . GLU A 1 276 ? -24.027 0.513 7.627 1.00 93.00 276 GLU A O 1
ATOM 2011 N N . VAL A 1 277 ? -22.098 0.613 8.764 1.00 92.94 277 VAL A N 1
ATOM 2012 C CA . VAL A 1 277 ? -22.222 2.031 9.093 1.00 92.94 277 VAL A CA 1
ATOM 2013 C C . VAL A 1 277 ? -22.139 2.927 7.854 1.00 92.94 277 VAL A C 1
ATOM 2015 O O . VAL A 1 277 ? -22.874 3.912 7.778 1.00 92.94 277 VAL A O 1
ATOM 2018 N N . LEU A 1 278 ? -21.272 2.609 6.889 1.00 90.19 278 LEU A N 1
ATOM 2019 C CA . LEU A 1 278 ? -21.155 3.353 5.628 1.00 90.19 278 LEU A CA 1
ATOM 2020 C C . LEU A 1 278 ? -22.426 3.231 4.773 1.00 90.19 278 LEU A C 1
ATOM 2022 O O . LEU A 1 278 ? -22.772 4.164 4.045 1.00 90.19 278 LEU A O 1
ATOM 2026 N N . ALA A 1 279 ? -23.153 2.117 4.881 1.00 88.75 279 ALA A N 1
ATOM 2027 C CA . ALA A 1 279 ? -24.452 1.954 4.236 1.00 88.75 279 ALA A CA 1
ATOM 2028 C C . ALA A 1 279 ? -25.564 2.796 4.903 1.00 88.75 279 ALA A C 1
ATOM 2030 O O . ALA A 1 279 ? -26.543 3.161 4.241 1.00 88.75 279 ALA A O 1
ATOM 2031 N N . ASP A 1 280 ? -25.419 3.147 6.187 1.00 87.38 280 ASP A N 1
ATOM 2032 C CA . ASP A 1 280 ? -26.376 3.969 6.934 1.00 87.38 280 ASP A CA 1
ATOM 2033 C C . ASP A 1 280 ? -26.200 5.474 6.650 1.00 87.38 280 ASP A C 1
ATOM 2035 O O . ASP A 1 280 ? -25.281 6.148 7.124 1.00 87.38 280 ASP A O 1
ATOM 2039 N N . ARG A 1 281 ? -27.170 6.046 5.932 1.00 79.94 281 ARG A N 1
ATOM 2040 C CA . ARG A 1 281 ? -27.161 7.450 5.487 1.00 79.94 281 ARG A CA 1
ATOM 2041 C C . ARG A 1 281 ? -27.731 8.449 6.492 1.00 79.94 281 ARG A C 1
ATOM 2043 O O . ARG A 1 281 ? -27.953 9.609 6.132 1.00 79.94 281 ARG A O 1
ATOM 2050 N N . ARG A 1 282 ? -28.019 8.046 7.731 1.00 91.62 282 ARG A N 1
ATOM 2051 C CA . ARG A 1 282 ? -28.534 8.994 8.726 1.00 91.62 282 ARG A CA 1
ATOM 2052 C C . ARG A 1 282 ? -27.479 10.046 9.097 1.00 91.62 282 ARG A C 1
ATOM 2054 O O . ARG A 1 282 ? -26.286 9.757 9.064 1.00 91.62 282 ARG A O 1
ATOM 2061 N N . PRO A 1 283 ? -27.883 11.254 9.513 1.00 91.31 283 PRO A N 1
ATOM 2062 C CA . PRO A 1 283 ? -26.961 12.206 10.121 1.00 91.31 283 PRO A CA 1
ATOM 2063 C C . PRO A 1 283 ? -26.376 11.681 11.439 1.00 91.31 283 PRO A C 1
ATOM 2065 O O . PRO A 1 283 ? -27.032 10.929 12.168 1.00 91.31 283 PRO A O 1
ATOM 2068 N N . LEU A 1 284 ? -25.178 12.153 11.793 1.00 94.56 284 LEU A N 1
ATOM 2069 C CA . LEU A 1 284 ? -24.585 11.859 13.096 1.00 94.56 284 LEU A CA 1
ATOM 2070 C C . LEU A 1 284 ? -25.436 12.406 14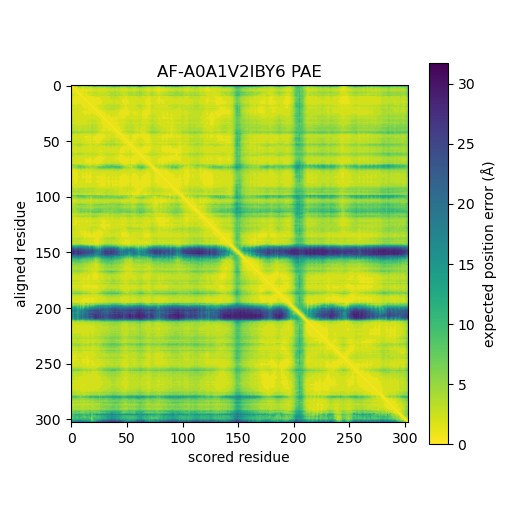.253 1.00 94.56 284 LEU A C 1
ATOM 2072 O O . LEU A 1 284 ? -25.900 13.560 14.235 1.00 94.56 284 LEU A O 1
ATOM 2076 N N . THR A 1 285 ? -25.568 11.607 15.309 1.00 96.19 285 THR A N 1
ATOM 2077 C CA . THR A 1 285 ? -26.127 12.039 16.593 1.00 96.19 285 THR A CA 1
ATOM 2078 C C . THR A 1 285 ? -25.197 13.038 17.289 1.00 96.19 285 THR A C 1
ATOM 2080 O O . THR A 1 285 ? -24.055 13.268 16.886 1.00 96.19 285 THR A O 1
ATOM 2083 N N . SER A 1 286 ? -25.682 13.677 18.355 1.00 96.38 286 SER A N 1
ATOM 2084 C CA . SER A 1 286 ? -24.859 14.608 19.139 1.00 96.38 286 SER A CA 1
ATOM 2085 C C . SER A 1 286 ? -23.679 13.925 19.832 1.00 96.38 286 SER A C 1
ATOM 2087 O O . SER A 1 286 ? -22.625 14.542 19.979 1.00 96.38 286 SER A O 1
ATOM 2089 N N . GLU A 1 287 ? -23.838 12.662 20.226 1.00 95.56 287 GLU A N 1
ATOM 2090 C CA . GLU A 1 287 ? -22.763 11.857 20.804 1.00 95.56 287 GLU A CA 1
ATOM 2091 C C . GLU A 1 287 ? -21.715 11.490 19.750 1.00 95.56 287 GLU A C 1
ATOM 2093 O O . GLU A 1 287 ? -20.529 11.760 19.943 1.00 95.56 287 GLU A O 1
ATOM 2098 N N . GLU A 1 288 ? -22.151 10.989 18.594 1.00 96.56 288 GLU A N 1
ATOM 2099 C CA . GLU A 1 288 ? -21.260 10.631 17.485 1.00 96.56 288 GLU A CA 1
ATOM 2100 C C . GLU A 1 288 ? -20.470 11.844 16.982 1.00 96.56 288 GLU A C 1
ATOM 2102 O O . GLU A 1 288 ? -19.265 11.749 16.761 1.00 96.56 288 GLU A O 1
ATOM 2107 N N . ARG A 1 289 ? -21.096 13.027 16.891 1.00 95.50 289 ARG A N 1
ATOM 2108 C CA . ARG A 1 289 ? -20.394 14.280 16.551 1.00 95.50 289 ARG A CA 1
ATOM 2109 C C . ARG A 1 289 ? -19.291 14.631 17.551 1.00 95.50 289 ARG A C 1
ATOM 2111 O O . ARG A 1 289 ? -18.242 15.134 17.149 1.00 95.50 289 ARG A O 1
ATOM 2118 N N . ARG A 1 290 ? -19.500 14.371 18.847 1.00 93.56 290 ARG A N 1
ATOM 2119 C CA . ARG A 1 290 ? -18.472 14.590 19.878 1.00 93.56 290 ARG A CA 1
ATOM 2120 C C . ARG A 1 290 ? -17.325 13.587 19.732 1.00 93.56 290 ARG A C 1
ATOM 2122 O O . ARG A 1 290 ? -16.168 13.997 19.798 1.00 93.56 290 ARG A O 1
ATOM 2129 N N . VAL A 1 291 ? -17.627 12.306 19.512 1.00 93.00 291 VAL A N 1
ATOM 2130 C CA . VAL A 1 291 ? -16.613 11.257 19.291 1.00 93.00 291 VAL A CA 1
ATOM 2131 C C . VAL A 1 291 ? -15.799 11.543 18.032 1.00 93.00 291 VAL A C 1
ATOM 2133 O O . VAL A 1 291 ? -14.570 11.486 18.070 1.00 93.00 291 VAL A O 1
ATOM 2136 N N . ARG A 1 292 ? -16.462 11.961 16.951 1.00 92.81 292 ARG A N 1
ATOM 2137 C CA . ARG A 1 292 ? -15.831 12.362 15.693 1.00 92.81 292 ARG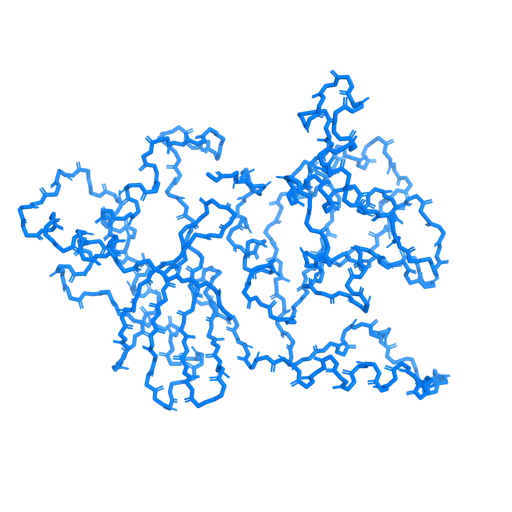 A CA 1
ATOM 2138 C C . ARG A 1 292 ? -14.762 13.429 15.889 1.00 92.81 292 ARG A C 1
ATOM 2140 O O . ARG A 1 292 ? -13.670 13.2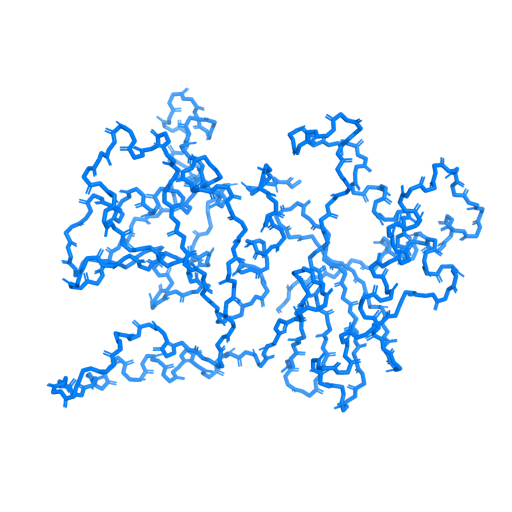94 15.350 1.00 92.81 292 ARG A O 1
ATOM 2147 N N . ALA A 1 293 ? -15.035 14.461 16.688 1.00 88.38 293 ALA A N 1
ATOM 2148 C CA . ALA A 1 293 ? -14.041 15.494 16.983 1.00 88.38 293 ALA A CA 1
ATOM 2149 C C . ALA A 1 293 ? -12.773 14.906 17.635 1.00 88.38 293 ALA A C 1
ATOM 2151 O O . ALA A 1 293 ? -11.666 15.349 17.340 1.00 88.38 293 ALA A O 1
ATOM 2152 N N . GLY A 1 294 ? -12.920 13.872 18.471 1.00 85.50 294 GLY A N 1
ATOM 2153 C CA . GLY A 1 294 ? -11.802 13.125 19.051 1.00 85.50 294 GLY A CA 1
ATOM 2154 C C . GLY A 1 294 ? -11.058 12.245 18.042 1.00 85.50 294 GLY A C 1
ATOM 2155 O O . GLY A 1 294 ? -9.830 12.208 18.070 1.00 85.50 294 GLY A O 1
ATOM 2156 N N . VAL A 1 295 ? -11.774 11.571 17.137 1.00 83.94 295 VAL A N 1
ATOM 2157 C CA . VAL A 1 295 ? -11.182 10.760 16.054 1.00 83.94 295 VAL A CA 1
ATOM 2158 C C . VAL A 1 295 ? -10.378 11.642 15.093 1.00 83.94 295 VAL A C 1
ATOM 2160 O O . VAL A 1 295 ? -9.226 11.334 14.798 1.00 83.94 295 VAL A O 1
ATOM 2163 N N . VAL A 1 296 ? -10.941 12.779 14.675 1.00 83.06 296 VAL A N 1
ATOM 2164 C CA . VAL A 1 296 ? -10.286 13.754 13.786 1.00 83.06 296 VAL A CA 1
ATOM 2165 C C . VAL A 1 296 ? -9.124 14.467 14.485 1.00 83.06 296 VAL A C 1
ATOM 2167 O O . VAL A 1 296 ? -8.062 14.655 13.892 1.00 83.06 296 VAL A O 1
ATOM 2170 N N . GLY A 1 297 ? -9.293 14.839 15.757 1.00 79.12 297 GLY A N 1
ATOM 2171 C CA . GLY A 1 297 ? -8.279 15.564 16.527 1.00 79.12 297 GLY A CA 1
ATOM 2172 C C . GLY A 1 297 ? -6.998 14.766 16.797 1.00 79.12 297 GLY A C 1
ATOM 2173 O O . GLY A 1 297 ? -5.952 15.361 17.048 1.00 79.12 297 GLY A O 1
ATOM 2174 N N . ARG A 1 298 ? -7.040 13.430 16.711 1.00 85.06 298 ARG A N 1
ATOM 2175 C CA . ARG A 1 298 ? -5.873 12.544 16.871 1.00 85.06 298 ARG A CA 1
ATOM 2176 C C . ARG A 1 298 ? -5.145 12.342 15.541 1.00 85.06 298 ARG A C 1
ATOM 2178 O O . ARG A 1 298 ? -5.085 11.230 15.017 1.00 85.06 298 ARG A O 1
ATOM 2185 N N . THR A 1 299 ? -4.600 13.425 14.993 1.00 82.81 299 THR A N 1
ATOM 2186 C CA . THR A 1 299 ? -3.743 13.343 13.804 1.00 82.81 299 THR A CA 1
ATOM 2187 C C . THR A 1 299 ? -2.322 12.956 14.206 1.00 82.81 299 THR A C 1
ATOM 2189 O O . THR A 1 299 ? -1.703 13.616 15.041 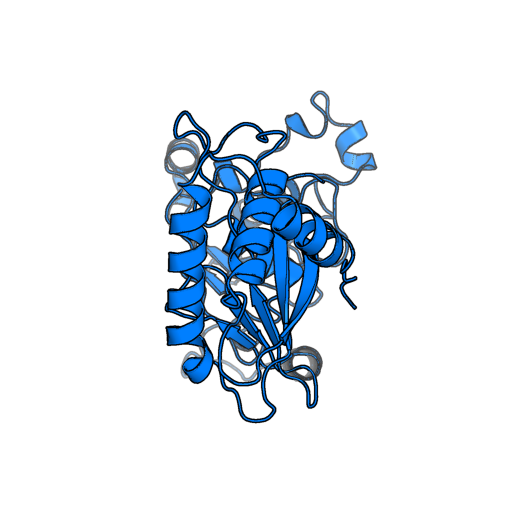1.00 82.81 299 THR A O 1
ATOM 2192 N N . LEU A 1 300 ? -1.815 11.875 13.622 1.00 85.81 300 LEU A N 1
ATOM 2193 C CA . LEU A 1 300 ? -0.443 11.411 13.801 1.00 85.81 300 LEU A CA 1
ATOM 2194 C C . LEU A 1 300 ? 0.462 12.005 12.719 1.00 85.81 300 LEU A C 1
ATOM 2196 O O . LEU A 1 300 ? 0.013 12.327 11.620 1.00 85.81 300 LEU A O 1
ATOM 2200 N N . THR A 1 301 ? 1.752 12.103 13.021 1.00 73.38 301 THR A N 1
ATOM 2201 C CA . THR A 1 301 ? 2.794 12.309 12.015 1.00 73.38 301 THR A CA 1
ATOM 2202 C C . THR A 1 301 ? 3.616 11.035 11.893 1.00 73.38 301 THR A C 1
ATOM 2204 O O . THR A 1 301 ? 4.007 10.452 12.907 1.00 73.38 301 THR A O 1
ATOM 2207 N N . LEU A 1 302 ? 3.853 10.595 10.654 1.00 63.97 302 LEU A N 1
ATOM 2208 C CA . LEU A 1 302 ? 4.827 9.544 10.367 1.00 63.97 302 LEU A CA 1
ATOM 2209 C C . LEU A 1 302 ? 6.196 10.019 10.883 1.00 63.97 302 LEU A C 1
ATOM 2211 O O . LEU A 1 302 ? 6.595 11.159 10.633 1.00 63.97 302 LEU A O 1
ATOM 2215 N N . ARG A 1 303 ? 6.864 9.178 11.671 1.00 55.69 303 ARG A N 1
ATOM 2216 C CA . ARG A 1 303 ? 8.236 9.369 12.150 1.00 55.69 303 ARG A CA 1
ATOM 2217 C C . ARG A 1 303 ? 9.039 8.129 11.828 1.00 55.69 303 ARG A C 1
ATOM 2219 O O . ARG A 1 303 ? 8.448 7.033 11.973 1.00 55.69 303 ARG A O 1
#

Nearest PDB structures (foldseek):
  7b8r-assembly1_C  TM=5.674E-01  e=6.407E+00  Escherichia coli K-12
  5zst-assembly1_A  TM=6.317E-01  e=8.581E+00  Hydrogenimonas thermophila
  4cm0-assembly1_A  TM=4.129E-01  e=4.256E+00  Homo sapiens
  3rv9-assembly1_A  TM=2.473E-01  e=1.487E+00  Mycobacterium tuberculosis

Radius of gyration: 20.62 Å; Cα contacts (8 Å, |Δi|>4): 542; chains: 1; bounding box: 60×47×53 Å

InterPro domains:
  IPR045970 Protein of unknown function DUF5926 [PF19348] (4-303)

Mean predicted aligned error: 5.36 Å

Sequence (303 aa):
MLRPFAGRADEPDLVALRELVPSATAPVTLHPDHLAKHPEHADRKIIIGTMLPQAAPALVRDTGEILLATQTLTPGLDASADIAGALLAALAAEPGNVVADGPVSALGAVERLPQGLAGLPRLVDLLDPAPLKVTVHPGFGWWLPPAEDDSPGLSGEVQASLERANATVVPTARLSSVEAAYWTQPGDKRHLRWVLPFPAGKDGGTDLVGAGAEEELLDALARVATAGALTVGEGSRFVGSFRADGLVVPVWDLAPDADADSCEEPAAALRAALDEVLADRRPLTSEERRVRAGVVGRTLTLR

Secondary structure (DSSP, 8-state):
---TTTT-TTHHHHHHHHHT-SSEEEEE-B-HHHHHH-GGGTT--EEEEEE-GGG-SEEE-TTSPEEEEEE-SS--S-HHHHHHHHHHHHHHSPTTPEE-PPPTT-HHHHTTSTTGGGGS--HHHHB-SSPP--EE-SSSGGGSPP--TTPPPPPHHHHHHHHHHHTTPPPEEE-SSSTTEEEE-STT--EEEE-BPPPPPTTS-S-S--TTHHHHHHHHHHHHHHTT---SSTT-EEEEEEEETTEEEEEEE--TT--SHHHHHHHHHHHHHHHHHHH--PPPPHHHHHHHHHHHH-B----

Foldseek 3Di:
DAQQQQQAPQSLVLLCLAAPALWKKWWFAWAPVVCVVVVVCRPETEMEIAAAQQRFQWAQAQVRHIYGHLYHPDDAPHSQLQSVVSVVVSSVDHHGDTHRDDGCRHPVNQVPDPVRPVPGDGNNNTTYRDHTPMDHDLFHPVNDDDDDPPDDDDDPVVVVSRVVSSVPGWDKDDADLDRNWIWTCDDQWIKIKHFDDFPQDPVNGSDDDPPCSQVLLLLLCLVCVVVVLNAQAPPKDFQAWEDTSRTIITMITDDSPDDSVRRHVSVNVSVVSSVVSSVDPDDDDPNSVVSSCVRHVRYDDDD